Protein AF-V5YPH0-F1 (afdb_monomer)

Organism: NCBI:txid326454

Secondary structure (DSSP, 8-state):
----HHHHHHHHHHHHHHHHHHHHTT----HHHHHHHHHHHHS----HHHHHHHHHHHHHHHHHHHHHHHTSPPPPHHHHHHHHHHHHHHHHHHHHHHHHHHHHHHHHHHHHHHHHHHHHHHHHHHHHHHHHHHHHHHHHHHHHHHHHHHHHHHHHHHHHHHHHHHHHHHHHHHHHHHHHHHHHHHHHHHHHHHHHHHHHHHHHHHHHHHHHHHHHHHHHHHHHHHHHHHHHHHHHHHHHHHHHHHHHHHHHHHHHHHHHHHHHHHHHHHHHHHHHHHHHHHHHHHHHHHHHHHHHHHHHGGG--

pLDDT: mean 86.04, std 13.2, range [32.31, 98.25]

Structure (mmCIF, N/CA/C/O backbone):
data_AF-V5YPH0-F1
#
_entry.id   AF-V5YPH0-F1
#
loop_
_atom_site.group_PDB
_atom_site.id
_atom_site.type_symbol
_atom_site.label_atom_id
_atom_site.label_alt_id
_atom_site.label_comp_id
_atom_site.label_asym_id
_atom_site.label_entity_id
_atom_site.label_seq_id
_atom_site.pdbx_PDB_ins_code
_atom_site.Cartn_x
_atom_site.Cartn_y
_atom_site.Cartn_z
_atom_site.occupancy
_atom_site.B_iso_or_equiv
_atom_site.auth_seq_id
_atom_site.auth_comp_id
_atom_site.auth_asym_id
_atom_site.auth_atom_id
_atom_site.pdbx_PDB_model_num
ATOM 1 N N . MET A 1 1 ? -96.165 -52.409 92.335 1.00 32.31 1 MET A N 1
ATOM 2 C CA . MET A 1 1 ? -95.169 -51.820 91.417 1.00 32.31 1 MET A CA 1
ATOM 3 C C . MET A 1 1 ? -94.516 -50.648 92.122 1.00 32.31 1 MET A C 1
ATOM 5 O O . MET A 1 1 ? -95.108 -49.583 92.224 1.00 32.31 1 MET A O 1
ATOM 9 N N . SER A 1 2 ? -93.345 -50.910 92.698 1.00 42.16 2 SER A N 1
ATOM 10 C CA . SER A 1 2 ? -92.543 -49.955 93.456 1.00 42.16 2 SER A CA 1
ATOM 11 C C . SER A 1 2 ? -91.549 -49.281 92.520 1.00 42.16 2 SER A C 1
ATOM 13 O O . SER A 1 2 ? -90.517 -49.845 92.182 1.00 42.16 2 SER A O 1
ATOM 15 N N . ILE A 1 3 ? -91.898 -48.073 92.107 1.00 37.75 3 ILE A N 1
ATOM 16 C CA . ILE A 1 3 ? -91.016 -47.051 91.548 1.00 37.75 3 ILE A CA 1
ATOM 17 C C . ILE A 1 3 ? -91.426 -45.848 92.417 1.00 37.75 3 ILE A C 1
ATOM 19 O O . ILE A 1 3 ? -92.600 -45.505 92.456 1.00 37.75 3 ILE A O 1
ATOM 23 N N . GLU A 1 4 ? -90.638 -45.301 93.339 1.00 45.25 4 GLU A N 1
ATOM 24 C CA . GLU A 1 4 ? -89.687 -44.224 93.050 1.00 45.25 4 GLU A CA 1
ATOM 25 C C . GLU A 1 4 ? -89.033 -43.696 94.364 1.00 45.25 4 GLU A C 1
ATOM 27 O O . GLU A 1 4 ? -89.313 -42.574 94.803 1.00 45.25 4 GLU A O 1
ATOM 32 N N . PRO A 1 5 ? -88.152 -44.443 95.051 1.00 53.00 5 PRO A N 1
ATOM 33 C CA . PRO A 1 5 ? -87.209 -43.817 95.985 1.00 53.00 5 PRO A CA 1
ATOM 34 C C . PRO A 1 5 ? -86.167 -42.965 95.228 1.00 53.00 5 PRO A C 1
ATOM 36 O O . PRO A 1 5 ? -85.742 -41.923 95.728 1.00 53.00 5 PRO A O 1
ATOM 39 N N . GLU A 1 6 ? -85.840 -43.333 93.981 1.00 52.88 6 GLU A N 1
ATOM 40 C CA . GLU A 1 6 ? -84.869 -42.620 93.138 1.00 52.88 6 GLU A CA 1
ATOM 41 C C . GLU A 1 6 ? -85.373 -41.268 92.612 1.00 52.88 6 GLU A C 1
ATOM 43 O O . GLU A 1 6 ? -84.628 -40.288 92.659 1.00 52.88 6 GLU A O 1
ATOM 48 N N . LYS A 1 7 ? -86.641 -41.151 92.174 1.00 55.91 7 LYS A N 1
ATOM 49 C CA . LYS A 1 7 ? -87.159 -39.847 91.708 1.00 55.91 7 LYS A CA 1
ATOM 50 C C . LYS A 1 7 ? -87.278 -38.844 92.852 1.00 55.91 7 LYS A C 1
ATOM 52 O O . LYS A 1 7 ? -86.941 -37.682 92.659 1.00 55.91 7 LYS A O 1
ATOM 57 N N . LYS A 1 8 ? -87.629 -39.286 94.068 1.00 56.78 8 LYS A N 1
ATOM 58 C CA . LYS A 1 8 ? -87.609 -38.424 95.265 1.00 56.78 8 LYS A CA 1
ATOM 59 C C . LYS A 1 8 ? -86.197 -37.935 95.604 1.00 56.78 8 LYS A C 1
ATOM 61 O O . LYS A 1 8 ? -86.045 -36.766 95.944 1.00 56.78 8 LYS A O 1
ATOM 66 N N . GLY A 1 9 ? -85.172 -38.784 95.482 1.00 62.59 9 GLY A N 1
ATOM 67 C CA . GLY A 1 9 ? -83.769 -38.377 95.639 1.00 62.59 9 GLY A CA 1
ATOM 68 C C . GLY A 1 9 ? -83.332 -37.350 94.588 1.00 62.59 9 GLY A C 1
ATOM 69 O O . GLY A 1 9 ? -82.730 -36.333 94.930 1.00 62.59 9 GLY A O 1
ATOM 70 N N . ARG A 1 10 ? -83.730 -37.557 93.327 1.00 71.75 10 ARG A N 1
ATOM 71 C CA . ARG A 1 10 ? -83.440 -36.649 92.206 1.00 71.75 10 ARG A CA 1
ATOM 72 C C . ARG A 1 10 ? -84.129 -35.288 92.350 1.00 71.75 10 ARG A C 1
ATOM 74 O O . ARG A 1 10 ? -83.495 -34.263 92.127 1.00 71.75 10 ARG A O 1
ATOM 81 N N . THR A 1 11 ? -85.391 -35.254 92.784 1.00 71.50 11 THR A N 1
ATOM 82 C CA . THR A 1 11 ? -86.110 -33.996 93.050 1.00 71.50 11 THR A CA 1
ATOM 83 C C . THR A 1 11 ? -85.507 -33.231 94.233 1.00 71.50 11 THR A C 1
ATOM 85 O O . THR A 1 11 ? -85.435 -32.008 94.179 1.00 71.50 11 THR A O 1
ATOM 88 N N . ARG A 1 12 ? -85.026 -33.919 95.281 1.00 77.50 12 ARG A N 1
ATOM 89 C CA . ARG A 1 12 ? -84.320 -33.277 96.409 1.00 77.50 12 ARG A CA 1
ATOM 90 C C . ARG A 1 12 ? -82.991 -32.649 95.981 1.00 77.50 12 ARG A C 1
ATOM 92 O O . ARG A 1 12 ? -82.711 -31.516 96.360 1.00 77.50 12 ARG A O 1
ATOM 99 N N . ALA A 1 13 ? -82.205 -33.356 95.168 1.00 78.06 13 ALA A N 1
ATOM 100 C CA . ALA A 1 13 ? -80.948 -32.837 94.628 1.00 78.06 13 ALA A CA 1
ATOM 101 C C . ALA A 1 13 ? -81.172 -31.590 93.755 1.00 78.06 13 ALA A C 1
ATOM 103 O O . ALA A 1 13 ? -80.470 -30.598 93.915 1.00 78.06 13 ALA A O 1
ATOM 104 N N . LEU A 1 14 ? -82.210 -31.604 92.914 1.00 80.62 14 LEU A N 1
ATOM 105 C CA . LEU A 1 14 ? -82.565 -30.469 92.060 1.00 80.62 14 LEU A CA 1
ATOM 106 C C . LEU A 1 14 ? -83.019 -29.240 92.868 1.00 80.62 14 LEU A C 1
ATOM 108 O O . LEU A 1 14 ? -82.618 -28.119 92.575 1.00 80.62 14 LEU A O 1
ATOM 112 N N . VAL A 1 15 ? -83.820 -29.445 93.920 1.00 82.19 15 VAL A N 1
ATOM 113 C CA . VAL A 1 15 ? -84.220 -28.376 94.855 1.00 82.19 15 VAL A CA 1
ATOM 114 C C . VAL A 1 15 ? -82.995 -27.715 95.493 1.00 82.19 15 VAL A C 1
ATOM 116 O O . VAL A 1 15 ? -82.956 -26.490 95.601 1.00 82.19 15 VAL A O 1
ATOM 119 N N . ARG A 1 16 ? -81.985 -28.506 95.876 1.00 81.56 16 ARG A N 1
ATOM 120 C CA . ARG A 1 16 ? -80.721 -28.005 96.434 1.00 81.56 16 ARG A CA 1
ATOM 121 C C . ARG A 1 16 ? -79.906 -27.227 95.398 1.00 81.56 16 ARG A C 1
ATOM 123 O O . ARG A 1 16 ? -79.464 -26.123 95.694 1.00 81.56 16 ARG A O 1
ATOM 130 N N . GLU A 1 17 ? -79.754 -27.758 94.188 1.00 83.62 17 GLU A N 1
ATOM 131 C CA . GLU A 1 17 ? -79.011 -27.099 93.106 1.00 83.62 17 GLU A CA 1
ATOM 132 C C . GLU A 1 17 ? -79.628 -25.742 92.730 1.00 83.62 17 GLU A C 1
ATOM 134 O O . GLU A 1 17 ? -78.928 -24.739 92.587 1.00 83.62 17 GLU A O 1
ATOM 139 N N . ILE A 1 18 ? -80.958 -25.685 92.639 1.00 82.31 18 ILE A N 1
ATOM 140 C CA . ILE A 1 18 ? -81.688 -24.445 92.365 1.00 82.31 18 ILE A CA 1
ATOM 141 C C . ILE A 1 18 ? -81.549 -23.465 93.536 1.00 82.31 18 ILE A C 1
ATOM 143 O O . ILE A 1 18 ? -81.335 -22.275 93.310 1.00 82.31 18 ILE A O 1
ATOM 147 N N . ALA A 1 19 ? -81.601 -23.939 94.786 1.00 83.31 19 ALA A N 1
ATOM 148 C CA . ALA A 1 19 ? -81.361 -23.088 95.951 1.00 83.31 19 ALA A CA 1
ATOM 149 C C . ALA A 1 19 ? -79.940 -22.485 95.950 1.00 83.31 19 ALA A C 1
ATOM 151 O O . ALA A 1 19 ? -79.784 -21.292 96.214 1.00 83.31 19 ALA A O 1
ATOM 152 N N . GLU A 1 20 ? -78.916 -23.262 95.577 1.00 83.62 20 GLU A N 1
ATO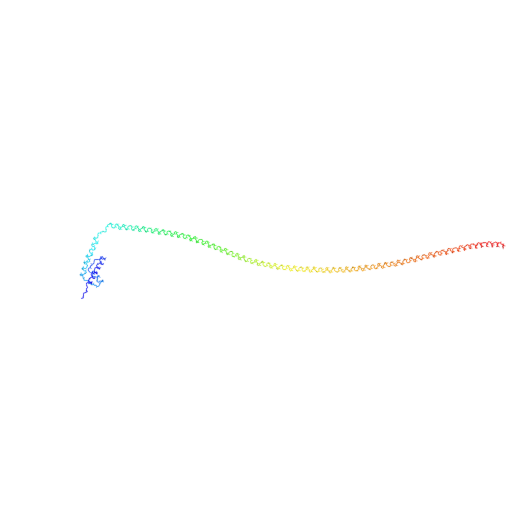M 153 C CA . GLU A 1 20 ? -77.540 -22.772 95.405 1.00 83.62 20 GLU A CA 1
ATOM 154 C C . GLU A 1 20 ? -77.421 -21.739 94.284 1.00 83.62 20 GLU A C 1
ATOM 156 O O . GLU A 1 20 ? -76.724 -20.732 94.434 1.00 83.62 20 GLU A O 1
ATOM 161 N N . ARG A 1 21 ? -78.097 -21.976 93.157 1.00 84.38 21 ARG A N 1
ATOM 162 C CA . ARG A 1 21 ? -78.085 -21.073 92.002 1.00 84.38 21 ARG A CA 1
ATOM 163 C C . ARG A 1 21 ? -78.714 -19.723 92.346 1.00 84.38 21 ARG A C 1
ATOM 165 O O . ARG A 1 21 ? -78.123 -18.688 92.043 1.00 84.38 21 ARG A O 1
ATOM 172 N N . ILE A 1 22 ? -79.857 -19.732 93.037 1.00 84.44 22 ILE A N 1
ATOM 173 C CA . ILE A 1 22 ? -80.535 -18.514 93.507 1.00 84.44 22 ILE A CA 1
ATOM 174 C C . ILE A 1 22 ? -79.640 -17.747 94.494 1.00 84.44 22 ILE A C 1
ATOM 176 O O . ILE A 1 22 ? -79.500 -16.529 94.378 1.00 84.44 22 ILE A O 1
ATOM 180 N N . LEU A 1 23 ? -78.966 -18.454 95.408 1.00 84.12 23 LEU A N 1
ATOM 181 C CA . LEU A 1 23 ? -78.073 -17.830 96.385 1.00 84.12 23 LEU A CA 1
ATOM 182 C C . LEU A 1 23 ? -76.816 -17.215 95.738 1.00 84.12 23 LEU A C 1
ATOM 184 O O . LEU A 1 23 ? -76.421 -16.112 96.112 1.00 84.12 23 LEU A O 1
ATOM 188 N N . LYS A 1 24 ? -76.206 -17.871 94.738 1.00 82.88 24 LYS A N 1
ATOM 189 C CA . LYS A 1 24 ? -75.092 -17.297 93.948 1.00 82.88 24 LYS A CA 1
ATOM 190 C C . LYS A 1 24 ? -75.512 -16.039 93.181 1.00 82.88 24 LYS A C 1
ATOM 192 O O . LYS A 1 24 ? -74.681 -15.167 92.955 1.00 82.88 24 LYS A O 1
ATOM 197 N N . GLY A 1 25 ? -76.794 -15.939 92.824 1.00 80.38 25 GLY A N 1
ATOM 198 C CA . GLY A 1 25 ? -77.410 -14.748 92.238 1.00 80.38 25 GLY A CA 1
ATOM 199 C C . GLY A 1 25 ? -77.751 -13.636 93.239 1.00 80.38 25 GLY A C 1
ATOM 200 O O . GLY A 1 25 ? -78.320 -12.626 92.835 1.00 80.38 25 GLY A O 1
ATOM 201 N N . GLY A 1 26 ? -77.436 -13.799 94.531 1.00 79.44 26 GLY A N 1
ATOM 202 C CA . GLY A 1 26 ? -77.649 -12.779 95.564 1.00 79.44 26 GLY A CA 1
ATOM 203 C C . GLY A 1 26 ? -79.088 -12.661 96.079 1.00 79.44 26 GLY A C 1
ATOM 204 O O . GLY A 1 26 ? -79.410 -11.681 96.746 1.00 79.44 26 GLY A O 1
ATOM 205 N N . GLN A 1 27 ? -79.962 -13.631 95.788 1.00 82.50 27 GLN A N 1
ATOM 206 C CA . GLN A 1 27 ? -81.355 -13.645 96.250 1.00 82.50 27 GLN A CA 1
ATOM 207 C C . GLN A 1 27 ? -81.591 -14.752 97.288 1.00 82.50 27 GLN A C 1
ATOM 209 O O . GLN A 1 27 ? -80.946 -15.798 97.256 1.00 82.50 27 GLN A O 1
ATOM 214 N N . ASN A 1 28 ? -82.540 -14.542 98.208 1.00 82.00 28 ASN A N 1
ATOM 215 C CA . ASN A 1 28 ? -82.887 -15.544 99.218 1.00 82.00 28 ASN A CA 1
ATOM 216 C C . ASN A 1 28 ? -83.819 -16.615 98.620 1.00 82.00 28 ASN A C 1
ATOM 218 O O . ASN A 1 28 ? -84.950 -16.287 98.237 1.00 82.00 28 ASN A O 1
ATOM 222 N N . PRO A 1 29 ? -83.402 -17.894 98.556 1.00 81.62 29 PRO A N 1
ATOM 223 C CA . PRO A 1 29 ? -84.249 -18.958 98.036 1.00 81.62 29 PRO A CA 1
ATOM 224 C C . PRO A 1 29 ? -85.526 -19.102 98.871 1.00 81.62 29 PRO A C 1
ATOM 226 O O . PRO A 1 29 ? -85.496 -19.483 100.039 1.00 81.62 29 PRO A O 1
ATOM 229 N N . THR A 1 30 ? -86.666 -18.789 98.251 1.00 83.25 30 THR A N 1
ATOM 230 C CA . THR A 1 30 ? -88.004 -18.928 98.842 1.00 83.25 30 THR A CA 1
ATOM 231 C C . THR A 1 30 ? -88.695 -20.159 98.258 1.00 83.25 30 THR A C 1
ATOM 233 O O . THR A 1 30 ? -88.525 -20.476 97.078 1.00 83.25 30 THR A O 1
ATOM 236 N N . GLN A 1 31 ? -89.529 -20.836 99.052 1.00 79.75 31 GLN A N 1
ATOM 237 C CA . GLN A 1 31 ? -90.248 -22.054 98.653 1.00 79.75 31 GLN A CA 1
ATOM 238 C C . GLN A 1 31 ? -91.018 -21.897 97.326 1.00 79.75 31 GLN A C 1
ATOM 240 O O . GLN A 1 31 ? -90.971 -22.786 96.479 1.00 79.75 31 GLN A O 1
ATOM 245 N N . MET A 1 32 ? -91.693 -20.761 97.106 1.00 76.62 32 MET A N 1
ATOM 246 C CA . MET A 1 32 ? -92.399 -20.479 95.846 1.00 76.62 32 MET A CA 1
ATOM 247 C C . MET A 1 32 ? -91.457 -20.390 94.639 1.00 76.62 32 MET A C 1
ATOM 249 O O . MET A 1 32 ? -91.795 -20.875 93.561 1.00 76.62 32 MET A O 1
ATOM 253 N N . MET A 1 33 ? -90.277 -19.799 94.824 1.00 76.75 33 MET A N 1
ATOM 254 C CA . MET A 1 33 ? -89.318 -19.541 93.751 1.00 76.75 33 MET A CA 1
ATOM 255 C C . MET A 1 33 ? -88.647 -20.832 93.287 1.00 76.75 33 MET A C 1
ATOM 257 O O . MET A 1 33 ? -88.579 -21.096 92.090 1.00 76.75 33 MET A O 1
ATOM 261 N N . ILE A 1 34 ? -88.276 -21.695 94.236 1.00 79.81 34 ILE A N 1
ATOM 262 C CA . ILE A 1 34 ? -87.739 -23.021 93.923 1.00 79.81 34 ILE A CA 1
ATOM 263 C C . ILE A 1 34 ? -88.802 -23.885 93.241 1.00 79.81 34 ILE A C 1
ATOM 265 O O . ILE A 1 34 ? -88.507 -24.551 92.258 1.00 79.81 34 ILE A O 1
ATOM 269 N N . ARG A 1 35 ? -90.061 -23.854 93.704 1.00 77.88 35 ARG A N 1
ATOM 270 C CA . ARG A 1 35 ? -91.147 -24.614 93.058 1.00 77.88 35 ARG A CA 1
ATOM 271 C C . ARG A 1 35 ? -91.373 -24.189 91.609 1.00 77.88 35 ARG A C 1
ATOM 273 O O . ARG A 1 35 ? -91.604 -25.057 90.775 1.00 77.88 35 ARG A O 1
ATOM 280 N N . LYS A 1 36 ? -91.297 -22.886 91.319 1.00 79.00 36 LYS A N 1
ATOM 281 C CA . LYS A 1 36 ? -91.437 -22.352 89.960 1.00 79.00 36 LYS A CA 1
ATOM 282 C C . LYS A 1 36 ? -90.286 -22.810 89.056 1.00 79.00 36 LYS A C 1
ATOM 284 O O . LYS A 1 36 ? -90.547 -23.353 87.992 1.00 79.00 36 LYS A O 1
ATOM 289 N N . MET A 1 37 ? -89.043 -22.694 89.520 1.00 74.56 37 MET A N 1
ATOM 290 C CA . MET A 1 37 ? -87.867 -23.095 88.735 1.00 74.56 37 MET A CA 1
ATOM 291 C C . MET A 1 37 ? -87.749 -24.618 88.565 1.00 74.56 37 MET A C 1
ATOM 293 O O . MET A 1 37 ? -87.385 -25.089 87.497 1.00 74.56 37 MET A O 1
ATOM 297 N N . VAL A 1 38 ? -88.130 -25.419 89.570 1.00 79.19 38 VAL A N 1
ATOM 298 C CA . VAL A 1 38 ? -88.187 -26.890 89.439 1.00 79.19 38 VAL A CA 1
ATOM 299 C C . VAL A 1 38 ? -89.245 -27.313 88.414 1.00 79.19 38 VAL A C 1
ATOM 301 O O . VAL A 1 38 ? -89.027 -28.267 87.666 1.00 79.19 38 VAL A O 1
ATOM 304 N N . LEU A 1 39 ? -90.386 -26.615 88.377 1.00 76.56 39 LEU A N 1
ATOM 305 C CA . LEU A 1 39 ? -91.434 -26.864 87.390 1.00 76.56 39 LEU A CA 1
ATOM 306 C C . LEU A 1 39 ? -90.950 -26.528 85.973 1.00 76.56 39 LEU A C 1
ATOM 308 O O . LEU A 1 39 ? -91.190 -27.309 85.058 1.00 76.56 39 LEU A O 1
ATOM 312 N N . GLU A 1 40 ? -90.252 -25.403 85.814 1.00 75.25 40 GLU A N 1
ATOM 313 C CA . GLU A 1 40 ? -89.678 -24.960 84.538 1.00 75.25 40 GLU A CA 1
ATOM 314 C C . GLU A 1 40 ? -88.556 -25.893 84.041 1.00 75.25 40 GLU A C 1
ATOM 316 O O . GLU A 1 40 ? -88.514 -26.205 82.854 1.00 75.25 40 GLU A O 1
ATOM 321 N N . GLU A 1 41 ? -87.683 -26.395 84.923 1.00 72.88 41 GLU A N 1
ATOM 322 C CA . GLU A 1 41 ? -86.505 -27.188 84.525 1.00 72.88 41 GLU A CA 1
ATOM 323 C C . GLU A 1 41 ? -86.754 -28.700 84.422 1.00 72.88 41 GLU A C 1
ATOM 325 O O . GLU A 1 41 ? -86.139 -29.369 83.593 1.00 72.88 41 GLU A O 1
ATOM 330 N N . ALA A 1 42 ? -87.637 -29.267 85.248 1.00 63.06 42 ALA A N 1
ATOM 331 C CA . ALA A 1 42 ? -87.858 -30.716 85.299 1.00 63.06 42 ALA A CA 1
ATOM 332 C C . ALA A 1 42 ? -89.296 -31.148 84.982 1.00 63.06 42 ALA A C 1
ATOM 334 O O . ALA A 1 42 ? -89.564 -32.349 84.951 1.00 63.06 42 ALA A O 1
ATOM 335 N N . GLY A 1 43 ? -90.230 -30.210 84.774 1.00 64.38 43 GLY A N 1
ATOM 336 C CA . GLY A 1 43 ? -91.635 -30.510 84.464 1.00 64.38 43 GLY A CA 1
ATOM 337 C C . GLY A 1 43 ? -92.398 -31.225 85.590 1.00 64.38 43 GLY A C 1
ATOM 338 O O . GLY A 1 43 ? -93.483 -31.757 85.366 1.00 64.38 43 GLY A O 1
ATOM 339 N N . ILE A 1 44 ? -91.839 -31.269 86.804 1.00 71.44 44 ILE A N 1
ATOM 340 C CA . ILE A 1 44 ? -92.402 -31.955 87.974 1.00 71.44 44 ILE A CA 1
ATOM 341 C C . ILE A 1 44 ? -92.913 -30.897 88.954 1.00 71.44 44 ILE A C 1
ATOM 343 O O . ILE A 1 44 ? -92.225 -29.917 89.217 1.00 71.44 44 ILE A O 1
ATOM 347 N N . THR A 1 45 ? -94.094 -31.107 89.546 1.00 68.56 45 THR A N 1
ATOM 348 C CA . THR A 1 45 ? -94.588 -30.267 90.653 1.00 68.56 45 THR A CA 1
ATOM 349 C C . THR A 1 45 ? -94.163 -30.880 91.993 1.00 68.56 45 THR A C 1
ATOM 351 O O . THR A 1 45 ? -94.825 -31.802 92.474 1.00 68.56 45 THR A O 1
ATOM 354 N N . PRO A 1 46 ? -93.070 -30.419 92.630 1.00 65.12 46 PRO A N 1
ATOM 355 C CA . PRO A 1 46 ? -92.645 -30.960 93.914 1.00 65.12 46 PRO A CA 1
ATOM 356 C C . PRO A 1 46 ? -93.644 -30.602 95.025 1.00 65.12 46 PRO A C 1
ATOM 358 O O . 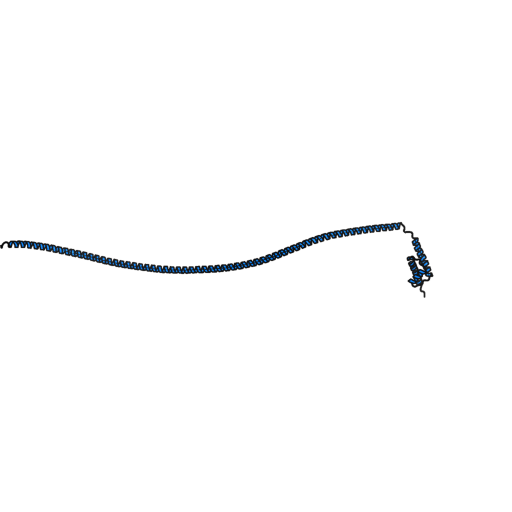PRO A 1 46 ? -94.220 -29.505 95.053 1.00 65.12 46 PRO A O 1
ATOM 361 N N . SER A 1 47 ? -93.821 -31.538 95.964 1.00 71.88 47 SER A N 1
ATOM 362 C CA . SER A 1 47 ? -94.653 -31.340 97.155 1.00 71.88 47 SER A CA 1
ATOM 363 C C . SER A 1 47 ? -94.115 -30.170 97.996 1.00 71.88 47 SER A C 1
ATOM 365 O O . SER A 1 47 ? -92.908 -30.130 98.254 1.00 71.88 47 SER A O 1
ATOM 367 N N . PRO A 1 48 ? -94.970 -29.234 98.455 1.00 72.81 48 PRO A N 1
ATOM 368 C CA . PRO A 1 48 ? -94.549 -28.092 99.267 1.00 72.81 48 PRO A CA 1
ATOM 369 C C . PRO A 1 48 ? -93.717 -28.493 100.493 1.00 72.81 48 PRO A C 1
ATOM 371 O O . PRO A 1 48 ? -92.685 -27.873 100.753 1.00 72.81 48 PRO A O 1
ATOM 374 N N . ASN A 1 49 ? -94.099 -29.570 101.183 1.00 76.00 49 ASN A N 1
ATOM 375 C CA . ASN A 1 49 ? -93.398 -30.040 102.382 1.00 76.00 49 ASN A CA 1
ATOM 376 C C . ASN A 1 49 ? -91.974 -30.518 102.059 1.00 76.00 49 ASN A C 1
ATOM 378 O O . ASN A 1 49 ? -91.039 -30.189 102.777 1.00 76.00 49 ASN A O 1
ATOM 382 N N . LEU A 1 50 ? -91.782 -31.192 100.916 1.00 78.12 50 LEU A N 1
ATOM 383 C CA . LEU A 1 50 ? -90.463 -31.650 100.465 1.00 78.12 50 LEU A CA 1
ATOM 384 C C . LEU A 1 50 ? -89.510 -30.474 100.200 1.00 78.12 50 LEU A C 1
ATOM 386 O O . LEU A 1 50 ? -88.338 -30.539 100.557 1.00 78.12 50 LEU A O 1
ATOM 390 N N . VAL A 1 51 ? -90.016 -29.404 99.576 1.00 77.38 51 VAL A N 1
ATOM 391 C CA . VAL A 1 51 ? -89.221 -28.198 99.297 1.00 77.38 51 VAL A CA 1
ATOM 392 C C . VAL A 1 51 ? -88.881 -27.458 100.589 1.00 77.38 51 VAL A C 1
ATOM 394 O O . VAL A 1 51 ? -87.757 -26.999 100.731 1.00 77.38 51 VAL A O 1
ATOM 397 N N . SER A 1 52 ? -89.813 -27.375 101.542 1.00 78.38 52 SER A N 1
ATOM 398 C CA . SER A 1 52 ? -89.573 -26.747 102.848 1.00 78.38 52 SER A CA 1
ATOM 399 C C . SER A 1 52 ? -88.527 -27.504 103.675 1.00 78.38 52 SER A C 1
ATOM 401 O O . SER A 1 52 ? -87.629 -26.885 104.242 1.00 78.38 52 SER A O 1
ATOM 403 N N . ASP A 1 53 ? -88.607 -28.836 103.717 1.00 81.38 53 ASP A N 1
ATOM 404 C CA . ASP A 1 53 ? -87.678 -29.678 104.479 1.00 81.38 53 ASP A CA 1
ATOM 405 C C . ASP A 1 53 ? -86.248 -29.611 103.921 1.00 81.38 53 ASP A C 1
ATOM 407 O O . ASP A 1 53 ? -85.287 -29.488 104.683 1.00 81.38 53 ASP A O 1
ATOM 411 N N . GLU A 1 54 ? -86.088 -29.644 102.594 1.00 81.88 54 GLU A N 1
ATOM 412 C CA . GLU A 1 54 ? -84.773 -29.503 101.955 1.00 81.88 54 GLU A CA 1
ATOM 413 C C . GLU A 1 54 ? -84.245 -28.066 101.994 1.00 81.88 54 GLU A C 1
ATOM 415 O O . GLU A 1 54 ? -83.044 -27.873 102.160 1.00 81.88 54 GLU A O 1
ATOM 420 N N . LEU A 1 55 ? -85.115 -27.053 101.924 1.00 81.75 55 LEU A N 1
ATOM 421 C CA . LEU A 1 55 ? -84.711 -25.655 102.083 1.00 81.75 55 LEU A CA 1
ATOM 422 C C . LEU A 1 55 ? -84.199 -25.380 103.504 1.00 81.75 55 LEU A C 1
ATOM 424 O O . LEU A 1 55 ? -83.173 -24.726 103.670 1.00 81.75 55 LEU A O 1
ATOM 428 N N . ASN A 1 56 ? -84.850 -25.932 104.531 1.00 83.50 56 ASN A N 1
ATOM 429 C CA . ASN A 1 56 ? -84.365 -25.843 105.910 1.00 83.50 56 ASN A CA 1
ATOM 430 C C . ASN A 1 56 ? -83.019 -26.562 106.087 1.00 83.50 56 ASN A C 1
ATOM 432 O O . ASN A 1 56 ? -82.110 -26.018 106.714 1.00 83.50 56 ASN A O 1
ATOM 436 N N . ARG A 1 57 ? -82.844 -27.753 105.496 1.00 84.00 57 ARG A N 1
ATOM 437 C CA . ARG A 1 57 ? -81.547 -28.458 105.495 1.00 84.00 57 ARG A CA 1
ATOM 438 C C . ARG A 1 57 ? -80.456 -27.658 104.786 1.00 84.00 57 ARG A C 1
ATOM 440 O O . ARG A 1 57 ? -79.349 -27.552 105.308 1.00 84.00 57 ARG A O 1
ATOM 447 N N . PHE A 1 58 ? -80.782 -27.065 103.640 1.00 85.12 58 PHE A N 1
ATOM 448 C CA . PHE A 1 58 ? -79.896 -26.194 102.875 1.00 85.12 58 PHE A CA 1
ATOM 449 C C . PHE A 1 58 ? -79.446 -24.982 103.699 1.00 85.12 58 PHE A C 1
ATOM 451 O O . PHE A 1 58 ? -78.249 -24.712 103.778 1.00 85.12 58 PHE A O 1
ATOM 458 N N . TRP A 1 59 ? -80.366 -24.300 104.388 1.00 84.56 59 TRP A N 1
ATOM 459 C CA . TRP A 1 59 ? -80.024 -23.162 105.244 1.00 84.56 59 TRP A CA 1
ATOM 460 C C . TRP A 1 59 ? -79.149 -23.542 106.442 1.00 84.56 59 TRP A C 1
ATOM 462 O O . TRP A 1 59 ? -78.273 -22.766 106.814 1.00 84.56 59 TRP A O 1
ATOM 472 N N . VAL A 1 60 ? -79.310 -24.737 107.017 1.00 85.69 60 VAL A N 1
ATOM 473 C CA . VAL A 1 60 ? -78.418 -25.230 108.084 1.00 85.69 60 VAL A CA 1
ATOM 474 C C . VAL A 1 60 ? -77.003 -25.508 107.554 1.00 85.69 60 VAL A C 1
ATOM 476 O O . VAL A 1 60 ? -76.019 -25.202 108.227 1.00 85.69 60 VAL A O 1
ATOM 479 N N . GLU A 1 61 ? -76.875 -26.075 106.352 1.00 84.94 61 GLU A N 1
ATOM 480 C CA . GLU A 1 61 ? -75.587 -26.411 105.727 1.00 84.94 61 GLU A CA 1
ATOM 481 C C . GLU A 1 61 ? -74.838 -25.155 105.241 1.00 84.94 61 GLU A C 1
ATOM 483 O O . GLU A 1 61 ? -73.671 -24.933 105.581 1.00 84.94 61 GLU A O 1
ATOM 488 N N . ILE A 1 62 ? -75.533 -24.268 104.530 1.00 82.56 62 ILE A N 1
ATOM 489 C CA . ILE A 1 62 ? -74.996 -22.980 104.088 1.00 82.56 62 ILE A CA 1
ATOM 490 C C . ILE A 1 62 ? -74.751 -22.045 105.272 1.00 82.56 62 ILE A C 1
ATOM 492 O O . ILE A 1 62 ? -73.727 -21.372 105.302 1.00 82.56 62 ILE A O 1
ATOM 496 N N . GLY A 1 63 ? -75.614 -22.053 106.288 1.00 81.06 63 GLY A N 1
ATOM 497 C CA . GLY A 1 63 ? -75.411 -21.293 107.520 1.00 81.06 63 GLY A CA 1
ATOM 498 C C . GLY A 1 63 ? -74.081 -21.633 108.195 1.00 81.06 63 GLY A C 1
ATOM 499 O O . GLY A 1 63 ? -73.356 -20.728 108.598 1.00 81.06 63 GLY A O 1
ATOM 500 N N . LYS A 1 64 ? -73.689 -22.917 108.222 1.00 81.25 64 LYS A N 1
ATOM 501 C CA . LYS A 1 64 ? -72.362 -23.340 108.706 1.00 81.25 64 LYS A CA 1
ATOM 502 C C . LYS A 1 64 ? -71.224 -22.825 107.823 1.00 81.25 64 LYS A C 1
ATOM 504 O O . LYS A 1 64 ? -70.228 -22.342 108.346 1.00 81.25 64 LYS A O 1
ATOM 509 N N . THR A 1 65 ? -71.345 -22.894 106.496 1.00 79.00 65 THR A N 1
ATOM 510 C CA . THR A 1 65 ? -70.273 -22.431 105.589 1.00 79.00 65 THR A CA 1
ATOM 511 C C . THR A 1 65 ? -70.121 -20.910 105.571 1.00 79.00 65 THR A C 1
ATOM 513 O O . THR A 1 65 ? -68.995 -20.415 105.573 1.00 79.00 65 THR A O 1
ATOM 516 N N . LEU A 1 66 ? -71.225 -20.162 105.609 1.00 76.50 66 LEU A N 1
ATOM 517 C CA . LEU A 1 66 ? -71.229 -18.705 105.728 1.00 76.50 66 LEU A CA 1
ATOM 518 C C . LEU A 1 66 ? -70.725 -18.266 107.101 1.00 76.50 66 LEU A C 1
ATOM 520 O O . LEU A 1 66 ? -69.871 -17.388 107.160 1.00 76.50 66 LEU A O 1
ATOM 524 N N . SER A 1 67 ? -71.152 -18.927 108.183 1.00 76.12 67 SER A N 1
ATOM 525 C CA . SER A 1 67 ? -70.615 -18.681 109.525 1.00 76.12 67 SER A CA 1
ATOM 526 C C . SER A 1 67 ? -69.114 -18.971 109.587 1.00 76.12 67 SER A C 1
ATOM 528 O O . SER A 1 67 ? -68.374 -18.158 110.122 1.00 76.12 67 SER A O 1
ATOM 530 N N . ASN A 1 68 ? -68.628 -20.045 108.957 1.00 75.00 68 ASN A N 1
ATOM 531 C CA . ASN A 1 68 ? -67.193 -20.338 108.872 1.00 75.00 68 ASN A CA 1
ATOM 532 C C . ASN A 1 68 ? -66.417 -19.316 108.028 1.00 75.00 68 ASN A C 1
ATOM 534 O O . ASN A 1 68 ? -65.247 -19.072 108.302 1.00 75.00 68 ASN A O 1
ATOM 538 N N . ARG A 1 69 ? -67.035 -18.718 107.001 1.00 72.12 69 ARG A N 1
ATOM 539 C CA . ARG A 1 69 ? -66.427 -17.629 106.215 1.00 72.12 69 ARG A CA 1
ATOM 540 C C . ARG A 1 69 ? -66.398 -16.317 106.993 1.00 72.12 69 ARG A C 1
ATOM 542 O O . ARG A 1 69 ? -65.400 -15.613 106.925 1.00 72.12 69 ARG A O 1
ATOM 549 N N . GLN A 1 70 ? -67.465 -16.015 107.727 1.00 72.31 70 GLN A N 1
ATOM 550 C CA . GLN A 1 70 ? -67.594 -14.808 108.542 1.00 72.31 70 GLN A CA 1
ATOM 551 C C . GLN A 1 70 ? -66.722 -14.872 109.804 1.00 72.31 70 GLN A C 1
ATOM 553 O O . GLN A 1 70 ? -66.152 -13.864 110.202 1.00 72.31 70 GLN A O 1
ATOM 558 N N . ASN A 1 71 ? -66.558 -16.066 110.379 1.00 71.06 71 ASN A N 1
ATOM 559 C CA . ASN A 1 71 ? -65.690 -16.344 111.525 1.00 71.06 71 ASN A CA 1
ATOM 560 C C . ASN A 1 71 ? -64.279 -16.788 111.110 1.00 71.06 71 ASN A C 1
ATOM 562 O O . ASN A 1 71 ? -63.508 -17.245 111.956 1.00 71.06 71 ASN A O 1
ATOM 566 N N . ARG A 1 72 ? -63.921 -16.695 109.820 1.00 69.31 72 ARG A N 1
ATOM 567 C CA . ARG A 1 72 ? -62.551 -16.968 109.389 1.00 69.31 72 ARG A CA 1
ATOM 568 C C . ARG A 1 72 ? -61.663 -15.858 109.963 1.00 69.31 72 ARG A C 1
ATOM 570 O O . ARG A 1 72 ? -61.928 -14.693 109.668 1.00 69.31 72 ARG A O 1
ATOM 577 N N . PRO A 1 73 ? -60.621 -16.176 110.752 1.00 68.69 73 PRO A N 1
ATOM 578 C CA . PRO A 1 73 ? -59.664 -15.160 111.163 1.00 68.69 73 PRO A CA 1
ATOM 579 C C . PRO A 1 73 ? -59.056 -14.521 109.910 1.00 68.69 73 PRO A C 1
ATOM 581 O O . PRO A 1 73 ? -58.819 -15.213 108.912 1.00 68.69 73 PRO A O 1
ATOM 584 N N . ALA A 1 74 ? -58.853 -13.202 109.951 1.00 67.56 74 ALA A N 1
ATOM 585 C CA . ALA A 1 74 ? -58.192 -12.470 108.878 1.00 67.56 74 ALA A CA 1
ATOM 586 C C . ALA A 1 74 ? -56.867 -13.159 108.517 1.00 67.56 74 ALA A C 1
ATOM 588 O O . ALA A 1 74 ? -56.233 -13.790 109.369 1.00 67.56 74 ALA A O 1
ATOM 589 N N . VAL A 1 75 ? -56.464 -13.075 107.244 1.00 70.00 75 VAL A N 1
ATOM 590 C CA . VAL A 1 75 ? -55.135 -13.548 106.842 1.00 70.00 75 VAL A CA 1
ATOM 591 C C . VAL A 1 75 ? -54.124 -12.838 107.744 1.00 70.00 75 VAL A C 1
ATOM 593 O O . VAL A 1 75 ? -54.173 -11.612 107.804 1.00 70.00 75 VAL A O 1
ATOM 596 N N . PRO A 1 76 ? -53.260 -13.567 108.471 1.00 80.19 76 PRO A N 1
ATOM 597 C CA . PRO A 1 76 ? -52.284 -12.939 109.347 1.00 80.19 76 PRO A CA 1
ATOM 598 C C . PRO A 1 76 ? -51.468 -11.906 108.574 1.00 80.19 76 PRO A C 1
ATOM 600 O O . PRO A 1 76 ? -50.960 -12.223 107.497 1.00 80.19 76 PRO A O 1
ATOM 603 N N . ASP A 1 77 ? -51.311 -10.705 109.131 1.00 74.50 77 ASP A N 1
ATOM 604 C CA . ASP A 1 77 ? -50.639 -9.576 108.468 1.00 74.50 77 ASP A CA 1
ATOM 605 C C . ASP A 1 77 ? -49.241 -9.949 107.943 1.00 74.50 77 ASP A C 1
ATOM 607 O O . ASP A 1 77 ? -48.806 -9.486 106.893 1.00 74.50 77 ASP A O 1
ATOM 611 N N . GLN A 1 78 ? -48.562 -10.880 108.619 1.00 81.06 78 GLN A N 1
ATOM 612 C CA . GLN A 1 78 ? -47.273 -11.437 108.199 1.00 81.06 78 GLN A CA 1
ATOM 613 C C . GLN A 1 78 ? -47.324 -12.087 106.806 1.00 81.06 78 GLN A C 1
ATOM 615 O O . GLN A 1 78 ? -46.382 -11.947 106.030 1.00 81.06 78 GLN A O 1
ATOM 620 N N . ILE A 1 79 ? -48.413 -12.784 106.467 1.00 84.06 79 ILE A N 1
ATOM 621 C CA . ILE A 1 79 ? -48.598 -13.421 105.157 1.00 84.06 79 ILE A CA 1
ATOM 622 C C . ILE A 1 79 ? -48.924 -12.372 104.091 1.00 84.06 79 ILE A C 1
ATOM 624 O O . ILE A 1 79 ? -48.392 -12.462 102.987 1.00 84.06 79 ILE A O 1
ATOM 628 N N . ALA A 1 80 ? -49.735 -11.361 104.417 1.00 81.88 80 ALA A N 1
ATOM 629 C CA . ALA A 1 80 ? -50.033 -10.262 103.497 1.00 81.88 80 ALA A CA 1
ATOM 630 C C . ALA A 1 80 ? -48.755 -9.495 103.107 1.00 81.88 80 ALA A C 1
ATOM 632 O O . ALA A 1 80 ? -48.470 -9.349 101.922 1.00 81.88 80 ALA A O 1
ATOM 633 N N . VAL A 1 81 ? -47.916 -9.147 104.090 1.00 84.25 81 VAL A N 1
ATOM 634 C CA . VAL A 1 81 ? -46.618 -8.487 103.862 1.00 84.25 81 VAL A CA 1
ATOM 635 C C . VAL A 1 81 ? -45.659 -9.366 103.050 1.00 84.25 81 VAL A C 1
ATOM 637 O O . VAL A 1 81 ? -44.896 -8.858 102.233 1.00 84.25 81 VAL A O 1
ATOM 640 N N . MET A 1 82 ? -45.662 -10.691 103.248 1.00 86.94 82 MET A N 1
ATOM 641 C CA . MET A 1 82 ? -44.849 -11.596 102.421 1.00 86.94 82 MET A CA 1
ATOM 642 C C . MET A 1 82 ? -45.328 -11.637 100.968 1.00 86.94 82 MET A C 1
ATOM 644 O O . MET A 1 82 ? -44.497 -11.638 100.065 1.00 86.94 82 MET A O 1
ATOM 648 N N . ILE A 1 83 ? -46.642 -11.656 100.735 1.00 90.50 83 ILE A N 1
ATOM 649 C CA . ILE A 1 83 ? -47.215 -11.636 99.384 1.00 90.50 83 ILE A CA 1
ATOM 650 C C . ILE A 1 83 ? -46.891 -10.315 98.681 1.00 90.50 83 ILE A C 1
ATOM 652 O O . ILE A 1 83 ? -46.479 -10.344 97.526 1.00 90.50 83 ILE A O 1
ATOM 656 N N . GLU A 1 84 ? -47.013 -9.179 99.370 1.00 89.19 84 GLU A N 1
ATOM 657 C CA . GLU A 1 84 ? -46.615 -7.867 98.841 1.00 89.19 84 GLU A CA 1
ATOM 658 C C . GLU A 1 84 ? -45.127 -7.835 98.484 1.00 89.19 84 GLU A C 1
ATOM 660 O O . GLU A 1 84 ? -44.781 -7.478 97.364 1.00 89.19 84 GLU A O 1
ATOM 665 N N . LYS A 1 85 ? -44.246 -8.330 99.364 1.00 92.12 85 LYS A N 1
ATOM 666 C CA . LYS A 1 85 ? -42.806 -8.430 99.067 1.00 92.12 85 LYS A CA 1
ATOM 667 C C . LYS A 1 85 ? -42.510 -9.305 97.853 1.00 92.12 85 LYS A C 1
ATOM 669 O O . LYS A 1 85 ? -41.668 -8.938 97.041 1.00 92.12 85 LYS A O 1
ATOM 674 N N . ILE A 1 86 ? -43.173 -10.457 97.727 1.00 93.38 86 ILE A N 1
ATOM 675 C CA . ILE A 1 86 ? -43.011 -11.335 96.560 1.00 93.38 86 ILE A CA 1
ATOM 676 C C . ILE A 1 86 ? -43.463 -10.601 95.294 1.00 93.38 86 ILE A C 1
ATOM 678 O O . ILE A 1 86 ? -42.754 -10.634 94.288 1.00 93.38 86 ILE A O 1
ATOM 682 N N . TRP A 1 87 ? -44.590 -9.890 95.349 1.00 93.94 87 TRP A N 1
ATOM 683 C CA . TRP A 1 87 ? -45.063 -9.076 94.232 1.00 93.94 87 TRP A CA 1
ATOM 684 C C . TRP A 1 87 ? -44.098 -7.955 93.864 1.00 93.94 87 TRP A C 1
ATOM 686 O O . TRP A 1 87 ? -43.800 -7.804 92.682 1.00 93.94 87 TRP A O 1
ATOM 696 N N . ASP A 1 88 ? -43.556 -7.233 94.840 1.00 94.62 88 ASP A N 1
ATOM 697 C CA . ASP A 1 88 ? -42.572 -6.175 94.607 1.00 94.62 88 ASP A CA 1
ATOM 698 C C . ASP A 1 88 ? -41.292 -6.735 93.977 1.00 94.62 88 ASP A C 1
ATOM 700 O O . ASP A 1 88 ? -40.766 -6.157 93.026 1.00 94.62 88 ASP A O 1
ATOM 704 N N . THR A 1 89 ? -40.811 -7.895 94.445 1.00 93.88 89 THR A N 1
ATOM 705 C CA . THR A 1 89 ? -39.643 -8.559 93.843 1.00 93.88 89 THR A CA 1
ATOM 706 C C . THR A 1 89 ? -39.917 -9.023 92.417 1.00 93.88 89 THR A C 1
ATOM 708 O O . THR A 1 89 ? -39.095 -8.779 91.537 1.00 93.88 89 THR A O 1
ATOM 711 N N . ALA A 1 90 ? -41.088 -9.612 92.157 1.00 94.56 90 ALA A N 1
ATOM 712 C CA . ALA A 1 90 ? -41.479 -10.043 90.820 1.00 94.56 90 ALA A CA 1
ATOM 713 C C . ALA A 1 90 ? -41.649 -8.849 89.869 1.00 94.56 90 ALA A C 1
ATOM 715 O O . ALA A 1 90 ? -41.250 -8.920 88.708 1.00 94.56 90 ALA A O 1
ATOM 716 N N . LEU A 1 91 ? -42.198 -7.733 90.359 1.00 94.56 91 LEU A N 1
ATOM 717 C CA . LEU A 1 91 ? -42.361 -6.506 89.585 1.00 94.56 91 LEU A CA 1
ATOM 718 C C . LEU A 1 91 ? -41.006 -5.859 89.270 1.00 94.56 91 LEU A C 1
ATOM 720 O O . LEU A 1 91 ? -40.784 -5.425 88.139 1.00 94.56 91 LEU A O 1
ATOM 724 N N . ALA A 1 92 ? -40.087 -5.830 90.239 1.00 94.31 92 ALA A N 1
ATOM 725 C CA . ALA A 1 92 ? -38.730 -5.333 90.040 1.00 94.31 92 ALA A CA 1
ATOM 726 C C . ALA A 1 92 ? -37.945 -6.201 89.045 1.00 94.31 92 ALA A C 1
ATOM 728 O O . ALA A 1 92 ? -37.287 -5.669 88.152 1.00 94.31 92 ALA A O 1
ATOM 729 N N . GLU A 1 93 ? -38.043 -7.528 89.149 1.00 94.38 93 GLU A N 1
ATOM 730 C CA . GLU A 1 93 ? -37.372 -8.455 88.236 1.00 94.38 93 GLU A CA 1
ATOM 731 C C . GLU A 1 93 ? -37.947 -8.378 86.816 1.00 94.38 93 GLU A C 1
ATOM 733 O O . GLU A 1 93 ? -37.183 -8.286 85.857 1.00 94.38 93 GLU A O 1
ATOM 738 N N . ALA A 1 94 ? -39.273 -8.281 86.667 1.00 94.31 94 ALA A N 1
ATOM 739 C CA . ALA A 1 94 ? -39.914 -8.036 85.375 1.00 94.31 94 ALA A CA 1
ATOM 740 C C . ALA A 1 94 ? -39.514 -6.675 84.773 1.00 94.31 94 ALA A C 1
ATOM 742 O O . ALA A 1 94 ? -39.270 -6.576 83.570 1.00 94.31 94 ALA A O 1
ATOM 743 N N . GLY A 1 95 ? -39.400 -5.630 85.602 1.00 94.94 95 GLY A N 1
ATOM 744 C CA . GLY A 1 95 ? -38.914 -4.316 85.182 1.00 94.94 95 GLY A CA 1
ATOM 745 C C . GLY A 1 95 ? -37.465 -4.355 84.689 1.00 94.94 95 GLY A C 1
ATOM 746 O O . GLY A 1 95 ? -37.158 -3.795 83.635 1.00 94.94 95 GLY A O 1
ATOM 747 N N . ASN A 1 96 ? -36.593 -5.069 85.404 1.00 94.88 96 ASN A N 1
ATOM 748 C CA . ASN A 1 96 ? -35.192 -5.259 85.027 1.00 94.88 96 ASN A CA 1
ATOM 749 C C . ASN A 1 96 ? -35.049 -6.096 83.747 1.00 94.88 96 ASN A C 1
ATOM 751 O O . ASN A 1 96 ? -34.265 -5.732 82.870 1.00 94.88 96 ASN A O 1
ATOM 755 N N . ALA A 1 97 ? -35.829 -7.171 83.606 1.00 95.12 97 ALA A N 1
ATOM 756 C CA . ALA A 1 97 ? -35.857 -7.995 82.400 1.00 95.12 97 ALA A CA 1
ATOM 757 C C . ALA A 1 97 ? -36.306 -7.176 81.180 1.00 95.12 97 ALA A C 1
ATOM 759 O O . ALA A 1 97 ? -35.607 -7.144 80.170 1.00 95.12 97 ALA A O 1
ATOM 760 N N . LEU A 1 98 ? -37.397 -6.411 81.303 1.00 95.31 98 LEU A N 1
ATOM 761 C CA . LEU A 1 98 ? -37.883 -5.544 80.228 1.00 95.31 98 LEU A CA 1
ATOM 762 C C . LEU A 1 98 ? -36.877 -4.440 79.868 1.00 95.31 98 LEU A C 1
ATOM 764 O O . LEU A 1 98 ? -36.713 -4.105 78.694 1.00 95.31 98 LEU A O 1
ATOM 768 N N . ALA A 1 99 ? -36.203 -3.850 80.858 1.00 95.31 99 ALA A N 1
ATOM 769 C CA . ALA A 1 99 ? -35.153 -2.864 80.614 1.00 95.31 99 ALA A CA 1
ATOM 770 C C . ALA A 1 99 ? -33.962 -3.483 79.863 1.00 95.31 99 ALA A C 1
ATOM 772 O O . ALA A 1 99 ? -33.439 -2.863 78.936 1.00 95.31 99 ALA A O 1
ATOM 773 N N . SER A 1 100 ? -33.576 -4.713 80.217 1.00 95.25 100 SER A N 1
ATOM 774 C CA . SER A 1 100 ? -32.523 -5.464 79.529 1.00 95.25 100 SER A CA 1
ATOM 775 C C . SER A 1 100 ? -32.906 -5.799 78.085 1.00 95.25 100 SER A C 1
ATOM 777 O O . SER A 1 100 ? -32.112 -5.544 77.181 1.00 95.25 100 SER A O 1
ATOM 779 N N . GLU A 1 101 ? -34.131 -6.271 77.842 1.00 95.19 101 GLU A N 1
ATOM 780 C CA . GLU A 1 101 ? -34.637 -6.549 76.491 1.00 95.19 101 GLU A CA 1
ATOM 781 C C . GLU A 1 101 ? -34.693 -5.285 75.629 1.00 95.19 101 GLU A C 1
ATOM 783 O O . GLU A 1 101 ? -34.266 -5.299 74.477 1.00 95.19 101 GLU A O 1
ATOM 788 N N . ARG A 1 102 ? -35.156 -4.159 76.188 1.00 95.69 102 ARG A N 1
ATOM 789 C CA . ARG A 1 102 ? -35.164 -2.870 75.479 1.00 95.69 102 ARG A CA 1
ATOM 790 C C . ARG A 1 102 ? -33.758 -2.395 75.134 1.00 95.69 102 ARG A C 1
ATOM 792 O O . ARG A 1 102 ? -33.551 -1.892 74.033 1.00 95.69 102 ARG A O 1
ATOM 799 N N . ALA A 1 103 ? -32.801 -2.554 76.047 1.00 95.88 103 ALA A N 1
ATOM 800 C CA . ALA A 1 103 ? -31.409 -2.207 75.787 1.00 95.88 103 ALA A CA 1
ATOM 801 C C . ALA A 1 103 ? -30.802 -3.098 74.691 1.00 95.88 103 ALA A C 1
ATOM 803 O O . ALA A 1 103 ? -30.146 -2.582 73.788 1.00 95.88 103 ALA A O 1
ATOM 804 N N . ALA A 1 104 ? -31.070 -4.408 74.722 1.00 95.38 104 ALA A N 1
ATOM 805 C CA . ALA A 1 104 ? -30.618 -5.345 73.695 1.00 95.38 104 ALA A CA 1
ATOM 806 C C . ALA A 1 104 ? -31.228 -5.025 72.320 1.00 95.38 104 ALA A C 1
ATOM 808 O O . ALA A 1 104 ? -30.498 -4.930 71.337 1.00 95.38 104 ALA A O 1
ATOM 809 N N . ALA A 1 105 ? -32.538 -4.769 72.260 1.00 94.56 105 ALA A N 1
ATOM 810 C CA . ALA A 1 105 ? -33.228 -4.400 71.026 1.00 94.56 105 ALA A CA 1
ATOM 811 C C . ALA A 1 105 ? -32.756 -3.045 70.470 1.00 94.56 105 ALA A C 1
ATOM 813 O O . ALA A 1 105 ? -32.616 -2.896 69.259 1.00 94.56 105 ALA A O 1
ATOM 814 N N . SER A 1 106 ? -32.476 -2.063 71.337 1.00 96.19 106 SER A N 1
ATOM 815 C CA . SER A 1 106 ? -31.895 -0.780 70.917 1.00 96.19 106 SER A CA 1
ATOM 816 C C . SER A 1 106 ? -30.505 -0.976 70.319 1.00 96.19 106 SER A C 1
ATOM 818 O O . SER A 1 106 ? -30.226 -0.446 69.249 1.00 96.19 106 SER A O 1
ATOM 820 N N . LEU A 1 107 ? -29.654 -1.774 70.970 1.00 96.31 107 LEU A N 1
ATOM 821 C CA . LEU A 1 107 ? -28.313 -2.070 70.474 1.00 96.31 107 LEU A CA 1
ATOM 822 C C . LEU A 1 107 ? -28.359 -2.809 69.128 1.00 96.31 107 LEU A C 1
ATOM 824 O O . LEU A 1 107 ? -27.591 -2.495 68.223 1.00 96.31 107 LEU A O 1
ATOM 828 N N . GLU A 1 108 ? -29.269 -3.772 68.973 1.00 96.00 108 GLU A N 1
ATOM 829 C CA . GLU A 1 108 ? -29.465 -4.482 67.708 1.00 96.00 108 GLU A CA 1
ATOM 830 C C . GLU A 1 108 ? -29.962 -3.544 66.598 1.00 96.00 108 GLU A C 1
ATOM 832 O O . GLU A 1 108 ? -29.449 -3.598 65.480 1.00 96.00 108 GLU A O 1
ATOM 837 N N . ALA A 1 109 ? -30.888 -2.632 66.908 1.00 95.75 109 ALA A N 1
ATOM 838 C CA . ALA A 1 109 ? -31.362 -1.623 65.96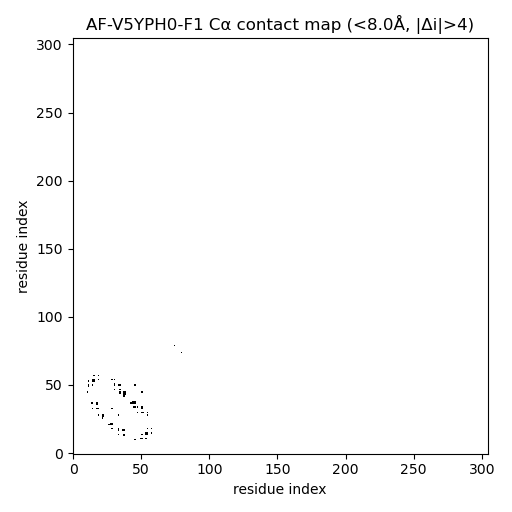4 1.00 95.75 109 ALA A CA 1
ATOM 839 C C . ALA A 1 109 ? -30.244 -0.655 65.534 1.00 95.75 109 ALA A C 1
ATOM 841 O O . ALA A 1 109 ? -30.117 -0.358 64.344 1.00 95.75 109 ALA A O 1
ATOM 842 N N . ASP A 1 110 ? -29.405 -0.204 66.470 1.00 96.06 110 ASP A N 1
ATOM 843 C CA . ASP A 1 110 ? -28.273 0.684 66.184 1.00 96.06 110 ASP A CA 1
ATOM 844 C C . ASP A 1 110 ? -27.193 -0.020 65.346 1.00 96.06 110 ASP A C 1
ATOM 846 O O . ASP A 1 110 ? -26.660 0.555 64.388 1.00 96.06 110 ASP A O 1
ATOM 850 N N . ASN A 1 111 ? -26.919 -1.296 65.636 1.00 96.19 111 ASN A N 1
ATOM 851 C CA . ASN A 1 111 ? -26.010 -2.124 64.843 1.00 96.19 111 ASN A CA 1
ATOM 852 C C . ASN A 1 111 ? -26.553 -2.355 63.426 1.00 96.19 111 ASN A C 1
ATOM 854 O O . ASN A 1 111 ? -25.820 -2.191 62.450 1.00 96.19 111 ASN A O 1
ATOM 858 N N . ALA A 1 112 ? -27.841 -2.687 63.293 1.00 95.31 112 ALA A N 1
ATOM 859 C CA . ALA A 1 112 ? -28.490 -2.880 61.998 1.00 95.31 112 ALA A CA 1
ATOM 860 C C . ALA A 1 112 ? -28.491 -1.591 61.167 1.00 95.31 112 ALA A C 1
ATOM 862 O O . ALA A 1 112 ? -28.247 -1.629 59.959 1.00 95.31 112 ALA A O 1
ATOM 863 N N . ARG A 1 113 ? -28.710 -0.438 61.810 1.00 96.69 113 ARG A N 1
ATOM 864 C CA . ARG A 1 113 ? -28.630 0.869 61.158 1.00 96.69 113 ARG A CA 1
ATOM 865 C C . ARG A 1 113 ? -27.215 1.174 60.674 1.00 96.69 113 ARG A C 1
ATOM 867 O O . ARG A 1 113 ? -27.053 1.556 59.519 1.00 96.69 113 ARG A O 1
ATOM 874 N N . SER A 1 114 ? -26.207 0.956 61.515 1.00 95.75 114 SER A N 1
ATOM 875 C CA . SER A 1 114 ? -24.802 1.183 61.150 1.00 95.75 114 SER A CA 1
ATOM 876 C C . SER A 1 114 ? -24.383 0.287 59.977 1.00 95.75 114 SER A C 1
ATOM 878 O O . SER A 1 114 ? -23.830 0.770 58.991 1.00 95.75 114 SER A O 1
ATOM 880 N N . ALA A 1 115 ? -24.752 -0.998 60.012 1.00 96.12 115 ALA A N 1
ATOM 881 C CA . ALA A 1 115 ? -24.495 -1.933 58.917 1.00 96.12 115 ALA A CA 1
ATOM 882 C C . ALA A 1 115 ? -25.216 -1.532 57.614 1.00 96.12 115 ALA A C 1
ATOM 884 O O . ALA A 1 115 ? -24.652 -1.660 56.525 1.00 96.12 115 ALA A O 1
ATOM 885 N N . ALA A 1 116 ? -26.447 -1.016 57.703 1.00 96.19 116 ALA A N 1
ATOM 886 C CA . ALA A 1 116 ? -27.184 -0.518 56.543 1.00 96.19 116 ALA A CA 1
ATOM 887 C C . ALA A 1 116 ? -26.534 0.738 55.936 1.00 96.19 116 ALA A C 1
ATOM 889 O O . ALA A 1 116 ? -26.450 0.854 54.712 1.00 96.19 116 ALA A O 1
ATOM 890 N N . GLU A 1 117 ? -26.043 1.659 56.770 1.00 96.75 117 GLU A N 1
ATOM 891 C CA . GLU A 1 117 ? -25.324 2.859 56.329 1.00 96.75 117 GLU A CA 1
ATOM 892 C C . GLU A 1 117 ? -23.998 2.497 55.632 1.00 96.75 117 GLU A C 1
ATOM 894 O O . GLU A 1 117 ? -23.700 3.021 54.552 1.00 96.75 117 GLU A O 1
ATOM 899 N N . GLU A 1 118 ? -23.241 1.535 56.169 1.00 96.56 118 GLU A N 1
ATOM 900 C CA . GLU A 1 118 ? -22.022 1.015 55.537 1.00 96.56 118 GLU A CA 1
ATOM 901 C C . GLU A 1 118 ? -22.309 0.322 54.199 1.00 96.56 118 GLU A C 1
ATOM 903 O O . GLU A 1 118 ? -21.652 0.608 53.191 1.00 96.56 118 GLU A O 1
ATOM 908 N N . ALA A 1 119 ? -23.327 -0.543 54.149 1.00 95.31 119 ALA A N 1
ATOM 909 C CA . ALA A 1 119 ? -23.737 -1.218 52.921 1.00 95.31 119 ALA A CA 1
ATOM 910 C C . ALA A 1 119 ? -24.180 -0.214 51.844 1.00 95.31 119 ALA A C 1
ATOM 912 O O . ALA A 1 119 ? -23.796 -0.344 50.678 1.00 95.31 119 ALA A O 1
ATOM 913 N N . ALA A 1 120 ? -24.923 0.829 52.227 1.00 96.69 120 ALA A N 1
ATOM 914 C CA . ALA A 1 120 ? -25.314 1.906 51.325 1.00 96.69 120 ALA A CA 1
ATOM 915 C C . ALA A 1 120 ? -24.096 2.688 50.805 1.00 96.69 120 ALA A C 1
ATOM 917 O O . ALA A 1 120 ? -24.024 3.007 49.615 1.00 96.69 120 ALA A O 1
ATOM 918 N N . ALA A 1 121 ? -23.103 2.961 51.656 1.00 96.69 121 ALA A N 1
ATOM 919 C CA . ALA A 1 121 ? -21.868 3.623 51.243 1.00 96.69 121 ALA A CA 1
ATOM 920 C C . ALA A 1 121 ? -21.064 2.777 50.239 1.00 96.69 121 ALA A C 1
ATOM 922 O O . ALA A 1 121 ? -20.577 3.310 49.236 1.00 96.69 121 ALA A O 1
ATOM 923 N N . ILE A 1 122 ? -20.958 1.464 50.464 1.00 96.44 122 ILE A N 1
ATOM 924 C CA . ILE A 1 122 ? -20.293 0.530 49.542 1.00 96.44 122 ILE A CA 1
ATOM 925 C C . ILE A 1 122 ? -21.052 0.458 48.211 1.00 96.44 122 ILE A C 1
ATOM 927 O O . ILE A 1 122 ? -20.438 0.593 47.150 1.00 96.44 122 ILE A O 1
ATOM 931 N N . ALA A 1 123 ? -22.380 0.320 48.251 1.00 96.31 123 ALA A N 1
ATOM 932 C CA . ALA A 1 123 ? -23.219 0.292 47.057 1.00 96.31 123 ALA A CA 1
ATOM 933 C C . ALA A 1 123 ? -23.048 1.574 46.225 1.00 96.31 123 ALA A C 1
ATOM 935 O O . ALA A 1 123 ? -22.794 1.497 45.022 1.00 96.31 123 ALA A O 1
ATOM 936 N N . ASN A 1 124 ? -23.063 2.745 46.866 1.00 96.69 124 ASN A N 1
ATOM 937 C CA . ASN A 1 124 ? -22.854 4.029 46.197 1.00 96.69 124 ASN A CA 1
ATOM 938 C C . ASN A 1 124 ? -21.464 4.145 45.551 1.00 96.69 124 ASN A C 1
ATOM 940 O O . ASN A 1 124 ? -21.356 4.628 44.422 1.00 96.69 124 ASN A O 1
ATOM 944 N N . ARG A 1 125 ? -20.403 3.674 46.225 1.00 96.56 125 ARG A N 1
ATOM 945 C CA . ARG A 1 125 ? -19.047 3.628 45.644 1.00 96.56 125 ARG A CA 1
ATOM 946 C C . ARG A 1 125 ?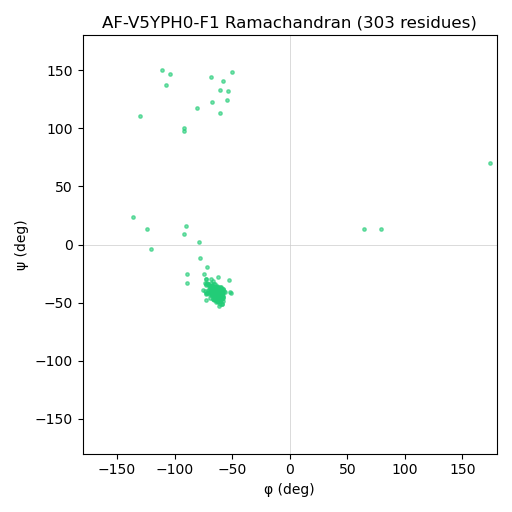 -19.002 2.714 44.422 1.00 96.56 125 ARG A C 1
ATOM 948 O O . ARG A 1 125 ? -18.582 3.156 43.358 1.00 96.56 125 ARG A O 1
ATOM 955 N N . SER A 1 126 ? -19.537 1.497 44.538 1.00 94.62 126 SER A N 1
ATOM 956 C CA . SER A 1 126 ? -19.585 0.547 43.419 1.00 94.62 126 SER A CA 1
ATOM 957 C C . SER A 1 126 ? -20.375 1.096 42.225 1.00 94.62 126 SER A C 1
ATOM 959 O O . SER A 1 126 ? -19.949 0.963 41.080 1.00 94.62 126 SER A O 1
ATOM 961 N N . GLN A 1 127 ? -21.481 1.804 42.471 1.00 97.00 127 GLN A N 1
ATOM 962 C CA . GLN A 1 127 ? -22.269 2.436 41.418 1.00 97.00 127 GLN A CA 1
ATOM 963 C C . GLN A 1 127 ? -21.507 3.588 40.749 1.00 97.00 127 GLN A C 1
ATOM 965 O O . GLN A 1 127 ? -21.611 3.773 39.534 1.00 97.00 127 GLN A O 1
ATOM 970 N N . ALA A 1 128 ? -20.746 4.374 41.514 1.00 96.56 128 ALA A N 1
ATOM 971 C CA . ALA A 1 128 ? -19.897 5.424 40.962 1.00 96.56 128 ALA A CA 1
ATOM 972 C C . ALA A 1 128 ? -18.788 4.842 40.072 1.00 96.56 128 ALA A C 1
ATOM 974 O O . ALA A 1 128 ? -18.548 5.365 38.981 1.00 96.56 128 ALA A O 1
ATOM 975 N N . ASP A 1 129 ? -18.172 3.735 40.486 1.00 96.94 129 ASP A N 1
ATOM 976 C CA . ASP A 1 129 ? -17.135 3.054 39.711 1.00 96.94 129 ASP A CA 1
ATOM 977 C C . ASP A 1 129 ? -17.703 2.409 38.440 1.00 96.94 129 ASP A C 1
ATOM 979 O O . ASP A 1 129 ? -17.137 2.588 37.361 1.00 96.94 129 ASP A O 1
ATOM 983 N N . LEU A 1 130 ? -18.883 1.782 38.513 1.00 97.06 130 LEU A N 1
ATOM 984 C CA . LEU A 1 130 ? -19.594 1.277 37.332 1.00 97.06 130 LEU A CA 1
ATOM 985 C C . LEU A 1 130 ? -19.926 2.398 36.338 1.00 97.06 130 LEU A C 1
ATOM 987 O O . LEU A 1 130 ? -19.755 2.226 35.132 1.00 97.06 130 LEU A O 1
ATOM 991 N N . LYS A 1 131 ? -20.351 3.573 36.820 1.00 97.62 131 LYS A N 1
ATOM 992 C CA . LYS A 1 131 ? -20.601 4.742 35.958 1.00 97.62 131 LYS A CA 1
ATOM 993 C C . LYS A 1 131 ? -19.322 5.257 35.294 1.00 97.62 131 LYS A C 1
ATOM 995 O O . LYS A 1 131 ? -19.382 5.697 34.149 1.00 97.62 131 LYS A O 1
ATOM 1000 N N . ARG A 1 132 ? -18.178 5.228 35.986 1.00 97.38 132 ARG A N 1
ATOM 1001 C CA . ARG A 1 132 ? -16.876 5.594 35.400 1.00 97.38 132 ARG A CA 1
ATOM 1002 C C . ARG A 1 132 ? -16.455 4.592 34.328 1.00 97.38 132 ARG A C 1
ATOM 1004 O O . ARG A 1 132 ? -16.125 5.011 33.226 1.00 97.38 132 ARG A O 1
ATOM 1011 N N . ALA A 1 133 ? -16.553 3.297 34.621 1.00 96.88 133 ALA A N 1
ATOM 1012 C CA . ALA A 1 133 ? -16.240 2.237 33.667 1.00 96.88 133 ALA A CA 1
ATOM 1013 C C . ALA A 1 133 ? -17.137 2.299 32.419 1.00 96.88 133 ALA A C 1
ATOM 1015 O O . ALA A 1 133 ? -16.645 2.149 31.307 1.00 96.88 133 ALA A O 1
ATOM 1016 N N . ALA A 1 134 ? -18.433 2.589 32.579 1.00 97.50 134 ALA A N 1
ATOM 1017 C CA . ALA A 1 134 ? -19.348 2.762 31.451 1.00 97.50 134 ALA A CA 1
ATOM 1018 C C . ALA A 1 134 ? -18.923 3.919 30.529 1.00 97.50 134 ALA A C 1
ATOM 1020 O O . ALA A 1 134 ? -18.871 3.745 29.315 1.00 97.50 134 ALA A O 1
ATOM 1021 N N . LYS A 1 135 ? -18.545 5.072 31.101 1.00 97.38 135 LYS A N 1
ATOM 1022 C CA . LYS A 1 135 ? -18.035 6.214 30.322 1.00 97.38 135 LYS A CA 1
ATOM 1023 C C . LYS A 1 135 ? -16.741 5.882 29.581 1.00 97.38 135 LYS A C 1
ATOM 1025 O O . LYS A 1 135 ? -16.590 6.286 28.434 1.00 97.38 135 LYS A O 1
ATOM 1030 N N . GLU A 1 136 ? -15.835 5.147 30.221 1.00 97.75 136 GLU A N 1
ATOM 1031 C CA . GLU A 1 136 ? -14.586 4.710 29.590 1.00 97.75 136 GLU A CA 1
ATOM 1032 C C . GLU A 1 136 ? -14.856 3.760 28.418 1.00 97.75 136 GLU A C 1
ATOM 1034 O O . GLU A 1 136 ? -14.293 3.920 27.341 1.00 97.75 136 GLU A O 1
ATOM 1039 N N . ILE A 1 137 ? -15.784 2.813 28.583 1.00 97.94 137 ILE A N 1
ATOM 1040 C CA . ILE A 1 137 ? -16.199 1.910 27.504 1.00 97.94 137 ILE A CA 1
ATOM 1041 C C . ILE A 1 137 ? -16.771 2.696 26.321 1.00 97.94 137 ILE A C 1
ATOM 1043 O O . ILE A 1 137 ? -16.443 2.392 25.174 1.00 97.94 137 ILE A O 1
ATOM 1047 N N . ASP A 1 138 ? -17.615 3.696 26.572 1.00 97.94 138 ASP A N 1
ATOM 1048 C CA . ASP A 1 138 ? -18.182 4.520 25.503 1.00 97.94 138 ASP A CA 1
ATOM 1049 C C . ASP A 1 138 ? -17.109 5.368 24.805 1.00 97.94 138 ASP A C 1
ATOM 1051 O O . ASP A 1 138 ? -17.120 5.482 23.578 1.00 97.94 138 ASP A O 1
ATOM 1055 N N . HIS A 1 139 ? -16.129 5.884 25.553 1.00 97.94 139 HIS A N 1
ATOM 1056 C CA . HIS A 1 139 ? -14.974 6.575 24.981 1.00 97.94 139 HIS A CA 1
ATOM 1057 C C . HIS A 1 139 ? -14.136 5.651 24.084 1.00 97.94 139 HIS A C 1
ATOM 1059 O O . HIS A 1 139 ? -13.853 5.994 22.935 1.00 97.94 139 HIS A O 1
ATOM 1065 N N . LEU A 1 140 ? -13.808 4.447 24.565 1.00 97.62 140 LEU A N 1
ATOM 1066 C CA . LEU A 1 140 ? -13.053 3.450 23.804 1.00 97.62 140 LEU A CA 1
ATOM 1067 C C . LEU A 1 140 ? -13.801 2.984 22.551 1.00 97.62 140 LEU A C 1
ATOM 1069 O O . LEU A 1 140 ? -13.175 2.763 21.517 1.00 97.62 140 LEU A O 1
ATOM 1073 N N . LYS A 1 141 ? -15.133 2.867 22.603 1.00 97.88 141 LYS A N 1
ATOM 1074 C CA . LYS A 1 141 ? -15.953 2.599 21.410 1.00 97.88 141 LYS A CA 1
ATOM 1075 C C . LYS A 1 141 ? -15.874 3.740 20.397 1.00 97.88 141 LYS A C 1
ATOM 1077 O O . LYS A 1 141 ? -15.782 3.464 19.206 1.00 97.88 141 LYS A O 1
ATOM 1082 N N . GLY A 1 142 ? -15.876 4.992 20.858 1.00 98.12 142 GLY A N 1
ATOM 1083 C CA . GLY A 1 142 ? -15.664 6.158 19.997 1.00 98.12 142 GLY A CA 1
ATOM 1084 C C . GLY A 1 142 ? -14.316 6.095 19.278 1.00 98.12 142 GLY A C 1
ATOM 1085 O O . GLY A 1 142 ? -14.271 6.134 18.050 1.00 98.12 142 GLY A O 1
ATOM 1086 N N . LEU A 1 143 ? -13.232 5.875 20.030 1.00 98.19 143 LEU A N 1
ATOM 1087 C CA . LEU A 1 143 ? -11.886 5.712 19.468 1.00 98.19 143 LEU A CA 1
ATOM 1088 C C . LEU A 1 143 ? -11.795 4.523 18.500 1.00 98.19 143 LEU A C 1
ATOM 1090 O O . LEU A 1 143 ? -11.139 4.615 17.465 1.00 98.19 143 LEU A O 1
ATOM 1094 N N . LEU A 1 144 ? -12.463 3.406 18.802 1.00 98.12 144 LEU A N 1
ATOM 1095 C CA . LEU A 1 144 ? -12.514 2.245 17.914 1.00 98.12 144 LEU A CA 1
ATOM 1096 C C . LEU A 1 144 ? -13.144 2.604 16.560 1.00 98.12 144 LEU A C 1
ATOM 1098 O O . LEU A 1 144 ? -12.621 2.198 15.523 1.00 98.12 144 LEU A O 1
ATOM 1102 N N . GLU A 1 145 ? -14.247 3.354 16.553 1.00 98.00 145 GLU A N 1
ATOM 1103 C CA . GLU A 1 145 ? -14.898 3.788 15.313 1.00 98.00 145 GLU A CA 1
ATOM 1104 C C . GLU A 1 145 ? -14.060 4.817 14.541 1.00 98.00 145 GLU A C 1
ATOM 1106 O O . GLU A 1 145 ? -13.939 4.727 13.316 1.00 98.00 145 GLU A O 1
ATOM 1111 N N . GLU A 1 146 ? -13.381 5.737 15.227 1.00 98.19 146 GLU A N 1
ATOM 1112 C CA . GLU A 1 146 ? -12.407 6.640 14.596 1.00 98.19 146 GLU A CA 1
ATOM 1113 C C . GLU A 1 146 ? -11.260 5.864 13.930 1.00 98.19 146 GLU A C 1
ATOM 1115 O O . GLU A 1 146 ? -10.899 6.119 12.780 1.00 98.19 146 GLU A O 1
ATOM 1120 N N . VAL A 1 147 ? -10.721 4.846 14.603 1.00 98.00 147 VAL A N 1
ATOM 1121 C CA . VAL A 1 147 ? -9.681 3.987 14.022 1.00 98.00 147 VAL A CA 1
ATOM 1122 C C . VAL A 1 147 ? -10.232 3.184 12.843 1.00 98.00 147 VAL A C 1
ATOM 1124 O O . VAL A 1 147 ? -9.570 3.099 11.810 1.00 98.00 147 VAL A O 1
ATOM 1127 N N . ARG A 1 148 ? -11.447 2.631 12.939 1.00 98.06 148 ARG A N 1
ATOM 1128 C CA . ARG A 1 148 ? -12.091 1.891 11.837 1.00 98.06 148 ARG A CA 1
ATOM 1129 C C . ARG A 1 148 ? -12.289 2.761 10.605 1.00 98.06 148 ARG A C 1
ATOM 1131 O O . ARG A 1 148 ? -11.936 2.340 9.505 1.00 98.06 148 ARG A O 1
ATOM 1138 N N . THR A 1 149 ? -12.798 3.977 10.781 1.00 98.06 149 THR A N 1
ATOM 1139 C CA . THR A 1 149 ? -12.965 4.936 9.680 1.00 98.06 149 THR A CA 1
ATOM 1140 C C . THR A 1 149 ? -11.617 5.346 9.093 1.00 98.06 149 THR A C 1
ATOM 1142 O O . THR A 1 149 ? -11.470 5.383 7.868 1.00 98.06 149 THR A O 1
ATOM 1145 N N . LYS A 1 150 ? -10.588 5.552 9.928 1.00 97.88 150 LYS A N 1
ATOM 1146 C CA . LYS A 1 150 ? -9.242 5.856 9.434 1.00 97.88 150 LYS A CA 1
ATOM 1147 C C . LYS A 1 150 ? -8.648 4.694 8.638 1.00 97.88 150 LYS A C 1
ATOM 1149 O O . LYS A 1 150 ? -8.142 4.924 7.541 1.00 97.88 150 LYS A O 1
ATOM 1154 N N . VAL A 1 151 ? -8.764 3.460 9.123 1.00 98.25 151 VAL A N 1
ATOM 1155 C CA . VAL A 1 151 ? -8.331 2.251 8.401 1.00 98.25 151 VAL A CA 1
ATOM 1156 C C . VAL A 1 151 ? -9.092 2.099 7.082 1.00 98.25 151 VAL A C 1
ATOM 1158 O O . VAL A 1 151 ? -8.470 1.848 6.053 1.00 98.25 151 VAL A O 1
ATOM 1161 N N . ALA A 1 152 ? -10.409 2.318 7.064 1.00 97.88 152 ALA A N 1
ATOM 1162 C CA . ALA A 1 152 ? -11.202 2.289 5.834 1.00 97.88 152 ALA A CA 1
ATOM 1163 C C . ALA A 1 152 ? -10.731 3.349 4.816 1.00 97.88 152 ALA A C 1
ATOM 1165 O O . ALA A 1 152 ? -10.569 3.048 3.636 1.00 97.88 152 ALA A O 1
ATOM 1166 N N . SER A 1 153 ? -10.427 4.572 5.265 1.00 98.00 153 SER A N 1
ATOM 1167 C CA . SER A 1 153 ? -9.901 5.616 4.372 1.00 98.00 153 SER A CA 1
ATOM 1168 C C . SER A 1 153 ? -8.512 5.279 3.817 1.00 98.00 153 SER A C 1
ATOM 1170 O O . SER A 1 153 ? -8.293 5.394 2.616 1.00 98.00 153 SER A O 1
ATOM 1172 N N . LEU A 1 154 ? -7.594 4.789 4.659 1.00 97.50 154 LEU A N 1
ATOM 1173 C CA . LEU A 1 154 ? -6.237 4.418 4.244 1.00 97.50 154 LEU A CA 1
ATOM 1174 C C . LEU A 1 154 ? -6.225 3.188 3.332 1.00 97.50 154 LEU A C 1
ATOM 1176 O O . LEU A 1 154 ? -5.377 3.076 2.449 1.00 97.50 154 LEU A O 1
ATOM 1180 N N . THR A 1 155 ? -7.143 2.244 3.532 1.00 98.06 155 THR A N 1
ATOM 1181 C CA . THR A 1 155 ? -7.280 1.082 2.641 1.00 98.06 155 THR A CA 1
ATOM 1182 C C . THR A 1 155 ? -7.820 1.494 1.273 1.00 98.06 155 THR A C 1
ATOM 1184 O O . THR A 1 155 ? -7.290 1.034 0.262 1.00 98.06 155 THR A O 1
ATOM 1187 N N . ALA A 1 156 ? -8.787 2.417 1.220 1.00 97.69 156 ALA A N 1
ATOM 1188 C CA . ALA A 1 156 ? -9.260 3.000 -0.035 1.00 97.69 156 ALA A CA 1
ATOM 1189 C C . ALA A 1 156 ? -8.161 3.803 -0.757 1.00 97.69 156 ALA A C 1
ATOM 1191 O O . ALA A 1 156 ? -7.979 3.648 -1.964 1.00 97.69 156 ALA A O 1
ATOM 1192 N N . GLU A 1 157 ? -7.385 4.607 -0.024 1.00 97.88 157 GLU A N 1
ATOM 1193 C CA . GLU A 1 157 ? -6.256 5.369 -0.571 1.00 97.88 157 GLU A CA 1
ATOM 1194 C C . GLU A 1 157 ? -5.167 4.448 -1.140 1.00 97.88 157 GLU A C 1
ATOM 1196 O O . GLU A 1 157 ? -4.707 4.653 -2.261 1.00 97.88 157 GLU A O 1
ATOM 1201 N N . ASN A 1 158 ? -4.805 3.378 -0.427 1.00 97.00 158 ASN A N 1
ATOM 1202 C CA . ASN A 1 158 ? -3.850 2.389 -0.933 1.00 97.00 158 ASN A CA 1
ATOM 1203 C C . ASN A 1 158 ? -4.352 1.680 -2.196 1.00 97.00 158 ASN A C 1
ATOM 1205 O O . ASN A 1 158 ? -3.569 1.458 -3.118 1.00 97.00 158 ASN A O 1
ATOM 1209 N N . ALA A 1 159 ? -5.642 1.337 -2.263 1.00 97.75 159 ALA A N 1
ATOM 1210 C CA . ALA A 1 159 ? -6.226 0.736 -3.460 1.00 97.75 159 ALA A CA 1
ATOM 1211 C C . ALA A 1 159 ? -6.161 1.695 -4.661 1.00 97.75 159 ALA A C 1
ATOM 1213 O O . ALA A 1 159 ? -5.779 1.284 -5.758 1.00 97.75 159 ALA A O 1
ATOM 1214 N N . TYR A 1 160 ? -6.458 2.979 -4.440 1.00 98.12 160 TYR A N 1
ATOM 1215 C CA . TYR A 1 160 ? -6.330 4.019 -5.460 1.00 98.12 160 TYR A CA 1
ATOM 1216 C C . TYR A 1 160 ? -4.879 4.179 -5.937 1.00 98.12 160 TYR A C 1
ATOM 1218 O O . TYR A 1 160 ? -4.615 4.150 -7.138 1.00 98.12 160 TYR A O 1
ATOM 1226 N N . LEU A 1 161 ? -3.920 4.280 -5.012 1.00 97.75 161 LEU A N 1
ATOM 1227 C CA . LEU A 1 161 ? -2.500 4.403 -5.351 1.00 97.75 161 LEU A CA 1
ATOM 1228 C C . LEU A 1 161 ? -1.966 3.168 -6.087 1.00 97.75 161 LEU A C 1
ATOM 1230 O O . LEU A 1 161 ? -1.156 3.307 -7.001 1.00 97.75 161 LEU A O 1
ATOM 1234 N N . ALA A 1 162 ? -2.429 1.965 -5.737 1.00 98.06 162 ALA A N 1
ATOM 1235 C CA . ALA A 1 162 ? -2.069 0.742 -6.449 1.00 98.06 162 ALA A CA 1
ATOM 1236 C C . ALA A 1 162 ? -2.585 0.752 -7.898 1.00 98.06 162 ALA A C 1
ATOM 1238 O O . ALA A 1 162 ? -1.840 0.402 -8.816 1.00 98.06 162 ALA A O 1
ATOM 1239 N N . GLN A 1 163 ? -3.824 1.204 -8.114 1.00 98.06 163 GLN A N 1
ATOM 1240 C CA . GLN A 1 163 ? -4.391 1.360 -9.454 1.00 98.06 163 GLN A CA 1
ATOM 1241 C C . GLN A 1 163 ? -3.632 2.417 -10.267 1.00 98.06 163 GLN A C 1
ATOM 1243 O O . GLN A 1 163 ? -3.319 2.191 -11.436 1.00 98.06 163 GLN A O 1
ATOM 1248 N N . GLU A 1 164 ? -3.299 3.550 -9.650 1.00 97.62 164 GLU A N 1
ATOM 1249 C CA . GLU A 1 164 ? -2.555 4.622 -10.311 1.00 97.62 164 GLU A CA 1
ATOM 1250 C C . GLU A 1 164 ? -1.134 4.182 -10.673 1.00 97.62 164 GLU A C 1
ATOM 1252 O O . GLU A 1 164 ? -0.674 4.427 -11.788 1.00 97.62 164 GLU A O 1
ATOM 1257 N N . LYS A 1 165 ? -0.462 3.445 -9.782 1.00 98.06 165 LYS A N 1
ATOM 1258 C CA . LYS A 1 165 ? 0.834 2.829 -10.072 1.00 98.06 165 LYS A CA 1
ATOM 1259 C C . LYS A 1 165 ? 0.743 1.894 -11.278 1.00 98.06 165 LYS A C 1
ATOM 1261 O O . LYS A 1 165 ? 1.548 2.024 -12.194 1.00 98.06 165 LYS A O 1
ATOM 1266 N N . GLN A 1 166 ? -0.247 1.001 -11.314 1.00 98.06 166 GLN A N 1
ATOM 1267 C CA . GLN A 1 166 ? -0.441 0.086 -12.442 1.00 98.06 166 GLN A CA 1
ATOM 1268 C C . GLN A 1 166 ? -0.709 0.847 -13.752 1.00 98.06 166 GLN A C 1
ATOM 1270 O O . GLN A 1 166 ? -0.189 0.483 -14.809 1.00 98.06 166 GLN A O 1
ATOM 1275 N N . ARG A 1 167 ? -1.493 1.931 -13.690 1.00 98.19 167 ARG A N 1
ATOM 1276 C CA . ARG A 1 167 ? -1.756 2.809 -14.836 1.00 98.19 167 ARG A CA 1
ATOM 1277 C C . ARG A 1 167 ? -0.462 3.438 -15.349 1.00 98.19 167 ARG A C 1
ATOM 1279 O O . ARG A 1 167 ? -0.196 3.364 -16.547 1.00 98.19 167 ARG A O 1
ATOM 1286 N N . LEU A 1 168 ? 0.354 3.999 -14.460 1.00 97.50 168 LEU A N 1
ATOM 1287 C CA . LEU A 1 168 ? 1.638 4.605 -14.811 1.00 97.50 168 LEU A CA 1
ATOM 1288 C C . LEU A 1 168 ? 2.629 3.577 -15.362 1.00 97.50 168 LEU A C 1
ATOM 1290 O O . LEU A 1 168 ? 3.257 3.848 -16.378 1.00 97.50 168 LEU A O 1
ATOM 1294 N N . GLU A 1 169 ? 2.726 2.386 -14.772 1.00 98.06 169 GLU A N 1
ATOM 1295 C CA . GLU A 1 169 ? 3.564 1.297 -15.293 1.00 98.06 169 GLU A CA 1
ATOM 1296 C C . GLU A 1 169 ? 3.135 0.886 -16.706 1.00 98.06 169 GLU A C 1
ATOM 1298 O O . GLU A 1 16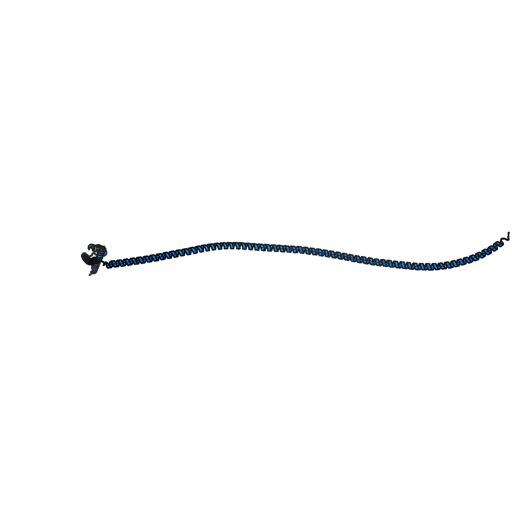9 ? 3.978 0.729 -17.588 1.00 98.06 169 GLU A O 1
ATOM 1303 N N . SER A 1 170 ? 1.825 0.780 -16.956 1.00 97.81 170 SER A N 1
ATOM 1304 C CA . SER A 1 170 ? 1.312 0.483 -18.297 1.00 97.81 170 SER A CA 1
ATOM 1305 C C . SER A 1 170 ? 1.623 1.599 -19.299 1.00 97.81 170 SER A C 1
ATOM 1307 O O . SER A 1 170 ? 1.967 1.317 -20.445 1.00 97.81 170 SER A O 1
ATOM 1309 N N . TRP A 1 171 ? 1.548 2.859 -18.864 1.00 97.62 171 TRP A N 1
ATOM 1310 C CA . TRP A 1 171 ? 1.836 4.021 -19.696 1.00 97.62 171 TRP A CA 1
ATOM 1311 C C . TRP A 1 171 ? 3.327 4.119 -20.040 1.00 97.62 171 TRP A C 1
ATOM 1313 O O . TRP A 1 171 ? 3.668 4.267 -21.211 1.00 97.62 171 TRP A O 1
ATOM 1323 N N . VAL A 1 172 ? 4.213 3.943 -19.053 1.00 97.75 172 VAL A N 1
ATOM 1324 C CA . VAL A 1 172 ? 5.668 3.889 -19.268 1.00 97.75 172 VAL A CA 1
ATOM 1325 C C . VAL A 1 172 ? 6.025 2.720 -20.183 1.00 97.75 172 VAL A C 1
ATOM 1327 O O . VAL A 1 172 ? 6.743 2.914 -21.156 1.00 97.75 172 VAL A O 1
ATOM 1330 N N . GLY A 1 173 ? 5.455 1.533 -19.951 1.00 97.50 173 GLY A N 1
ATOM 1331 C CA . GLY A 1 173 ? 5.683 0.373 -20.813 1.00 97.50 173 GLY A CA 1
ATOM 1332 C C . GLY A 1 173 ? 5.260 0.614 -22.267 1.00 97.50 173 GLY A C 1
ATOM 1333 O O . GLY A 1 173 ? 5.983 0.244 -23.190 1.00 97.50 173 GLY A O 1
ATOM 1334 N N . GLN A 1 174 ? 4.125 1.282 -22.498 1.00 97.19 174 GLN A N 1
ATOM 1335 C CA . GLN A 1 174 ? 3.699 1.677 -23.848 1.00 97.19 174 GLN A CA 1
ATOM 1336 C C . GLN A 1 174 ? 4.655 2.693 -24.479 1.00 97.19 174 GLN A C 1
ATOM 1338 O O . GLN A 1 174 ? 4.978 2.579 -25.664 1.00 97.19 174 GLN A O 1
ATOM 1343 N N . GLN A 1 175 ? 5.122 3.669 -23.701 1.00 96.75 175 GLN A N 1
ATOM 1344 C CA . GLN A 1 175 ? 6.062 4.676 -24.176 1.00 96.75 175 GLN A CA 1
ATOM 1345 C C . GLN A 1 175 ? 7.423 4.063 -24.532 1.00 96.75 175 GLN A C 1
ATOM 1347 O O . GLN A 1 175 ? 7.979 4.401 -25.575 1.00 96.75 175 GLN A O 1
ATOM 1352 N N . ASP A 1 176 ? 7.927 3.125 -23.732 1.00 97.12 176 ASP A N 1
ATOM 1353 C CA . ASP A 1 176 ? 9.179 2.417 -24.005 1.00 97.12 176 ASP A CA 1
ATOM 1354 C C . ASP A 1 176 ? 9.092 1.596 -25.292 1.00 97.12 176 ASP A C 1
ATOM 1356 O O . ASP A 1 176 ? 10.001 1.650 -26.121 1.00 97.12 176 ASP A O 1
ATOM 1360 N N . VAL A 1 177 ? 7.977 0.892 -25.515 1.00 97.31 177 VAL A N 1
ATOM 1361 C CA . VAL A 1 177 ? 7.740 0.161 -26.771 1.00 97.31 177 VAL A CA 1
ATOM 1362 C C . VAL A 1 177 ? 7.694 1.121 -27.963 1.00 97.31 177 VAL A C 1
ATOM 1364 O O . VAL A 1 177 ? 8.317 0.850 -28.990 1.00 97.31 177 VAL A O 1
ATOM 1367 N N . ALA A 1 178 ? 7.010 2.263 -27.837 1.00 96.88 178 ALA A N 1
ATOM 1368 C CA . ALA A 1 178 ? 6.953 3.272 -28.894 1.00 96.88 178 ALA A CA 1
ATOM 1369 C C . ALA A 1 178 ? 8.338 3.875 -29.196 1.00 96.88 178 ALA A C 1
ATOM 1371 O O . ALA A 1 178 ? 8.726 3.988 -30.360 1.00 96.88 178 ALA A O 1
ATOM 1372 N N . HIS A 1 179 ? 9.118 4.204 -28.163 1.00 96.44 179 HIS A N 1
ATOM 1373 C CA . HIS A 1 179 ? 10.487 4.693 -28.314 1.00 96.44 179 HIS A CA 1
ATOM 1374 C C . HIS A 1 179 ? 11.402 3.647 -28.959 1.00 96.44 179 HIS A C 1
ATOM 1376 O O . HIS A 1 179 ? 12.171 3.985 -29.857 1.00 96.44 179 HIS A O 1
ATOM 1382 N N . GLN A 1 180 ? 11.315 2.377 -28.553 1.00 97.44 180 GLN A N 1
ATOM 1383 C CA . GLN A 1 180 ? 12.087 1.294 -29.168 1.00 97.44 180 GLN A CA 1
ATOM 1384 C C . GLN A 1 180 ? 11.719 1.101 -30.642 1.00 97.44 180 GLN A C 1
ATOM 1386 O O . GLN A 1 180 ? 12.611 0.907 -31.468 1.00 97.44 180 GLN A O 1
ATOM 1391 N N . ALA A 1 181 ? 10.435 1.208 -30.991 1.00 97.19 181 ALA A N 1
ATOM 1392 C CA . ALA A 1 181 ? 9.984 1.143 -32.377 1.00 97.19 181 ALA A CA 1
ATOM 1393 C C . ALA A 1 181 ? 10.533 2.308 -33.221 1.00 97.19 181 ALA A C 1
ATOM 1395 O O . ALA A 1 181 ? 11.008 2.083 -34.334 1.00 97.19 181 ALA A O 1
ATOM 1396 N N . GLU A 1 182 ? 10.543 3.536 -32.694 1.00 96.62 182 GLU A N 1
ATOM 1397 C CA . GLU A 1 182 ? 11.142 4.688 -33.385 1.00 96.62 182 GLU A CA 1
ATOM 1398 C C . GLU A 1 182 ? 12.665 4.569 -33.511 1.00 96.62 182 GLU A C 1
ATOM 1400 O O . GLU A 1 182 ? 13.212 4.823 -34.584 1.00 96.62 182 GLU A O 1
ATOM 1405 N N . LEU A 1 183 ? 13.364 4.107 -32.470 1.00 97.31 183 LEU A N 1
ATOM 1406 C CA . LEU A 1 183 ? 14.800 3.824 -32.552 1.00 97.31 183 LEU A CA 1
ATOM 1407 C C . LEU A 1 183 ? 15.095 2.745 -33.602 1.00 97.31 183 LEU A C 1
ATOM 1409 O O . LEU A 1 183 ? 16.017 2.904 -34.403 1.00 97.31 183 LEU A O 1
ATOM 1413 N N . ALA A 1 184 ? 14.294 1.679 -33.656 1.00 97.38 184 ALA A N 1
ATOM 1414 C CA . ALA A 1 184 ? 14.408 0.644 -34.681 1.00 97.38 184 ALA A CA 1
ATOM 1415 C C . ALA A 1 184 ? 14.162 1.217 -36.087 1.00 97.38 184 ALA A C 1
ATOM 1417 O O . ALA A 1 184 ? 14.903 0.917 -37.022 1.00 97.38 184 ALA A O 1
ATOM 1418 N N . ARG A 1 185 ? 13.172 2.103 -36.242 1.00 97.75 185 ARG A N 1
ATOM 1419 C CA . ARG A 1 185 ? 12.876 2.772 -37.515 1.00 97.75 185 ARG A CA 1
ATOM 1420 C C . ARG A 1 185 ? 14.024 3.670 -37.974 1.00 97.75 185 ARG A C 1
ATOM 1422 O O . ARG A 1 185 ? 14.436 3.589 -39.129 1.00 97.75 185 ARG A O 1
ATOM 1429 N N . ILE A 1 186 ? 14.562 4.501 -37.081 1.00 97.19 186 ILE A N 1
ATOM 1430 C CA . ILE A 1 186 ? 15.675 5.414 -37.381 1.00 97.19 186 ILE A CA 1
ATOM 1431 C C . ILE A 1 186 ? 16.947 4.623 -37.695 1.00 97.19 186 ILE A C 1
ATOM 1433 O O . ILE A 1 186 ? 17.633 4.925 -38.668 1.00 97.19 186 ILE A O 1
ATOM 1437 N N . THR A 1 187 ? 17.256 3.582 -36.921 1.00 97.19 187 THR A N 1
ATOM 1438 C CA . THR A 1 187 ? 18.432 2.732 -37.174 1.00 97.19 187 THR A CA 1
ATOM 1439 C C . THR A 1 187 ? 18.309 1.968 -38.492 1.00 97.19 187 THR A C 1
ATOM 1441 O O . THR A 1 187 ? 19.282 1.905 -39.244 1.00 97.19 187 THR A O 1
ATOM 1444 N N . ALA A 1 188 ? 17.123 1.465 -38.843 1.00 97.50 188 ALA A N 1
ATOM 1445 C CA . ALA A 1 188 ? 16.862 0.872 -40.154 1.00 97.50 188 ALA A CA 1
ATOM 1446 C C . ALA A 1 188 ? 17.029 1.890 -41.299 1.00 97.50 188 ALA A C 1
ATOM 1448 O O . ALA A 1 188 ? 17.662 1.586 -42.309 1.00 97.50 188 ALA A O 1
ATOM 1449 N N . ALA A 1 189 ? 16.529 3.120 -41.136 1.00 97.19 189 ALA A N 1
ATOM 1450 C CA . ALA A 1 189 ? 16.688 4.172 -42.140 1.00 97.19 189 ALA A CA 1
ATOM 1451 C C . ALA A 1 189 ? 18.161 4.584 -42.316 1.00 97.19 189 ALA A C 1
ATOM 1453 O O . ALA A 1 189 ? 18.653 4.666 -43.440 1.00 97.19 189 ALA A O 1
ATOM 1454 N N . HIS A 1 190 ? 18.893 4.780 -41.216 1.00 96.81 190 HIS A N 1
ATOM 1455 C CA . HIS A 1 190 ? 20.317 5.117 -41.257 1.00 96.81 190 HIS A CA 1
ATOM 1456 C C . HIS A 1 190 ? 21.167 3.993 -41.852 1.00 96.81 190 HIS A C 1
ATOM 1458 O O . HIS A 1 190 ? 22.055 4.262 -42.656 1.00 96.81 190 HIS A O 1
ATOM 1464 N N . THR A 1 191 ? 20.904 2.734 -41.496 1.00 97.50 191 THR A N 1
ATOM 1465 C CA . THR A 1 191 ? 21.640 1.595 -42.070 1.00 97.50 191 THR A CA 1
ATOM 1466 C C . THR A 1 191 ? 21.372 1.450 -43.568 1.00 97.50 191 THR A C 1
ATOM 1468 O O . THR A 1 191 ? 22.306 1.174 -44.321 1.00 97.50 191 THR A O 1
ATOM 1471 N N . ALA A 1 192 ? 20.140 1.706 -44.022 1.00 96.94 192 ALA A N 1
ATOM 1472 C CA . ALA A 1 192 ? 19.807 1.741 -45.443 1.00 96.94 192 ALA A CA 1
ATOM 1473 C C . ALA A 1 192 ? 20.547 2.865 -46.189 1.00 96.94 192 ALA A C 1
ATOM 1475 O O . ALA A 1 192 ? 21.101 2.604 -47.256 1.00 96.94 192 ALA A O 1
ATOM 1476 N N . GLU A 1 193 ? 20.623 4.078 -45.629 1.00 96.62 193 GLU A N 1
ATOM 1477 C CA . GLU A 1 193 ? 21.342 5.188 -46.274 1.00 96.62 193 GLU A CA 1
ATOM 1478 C C . GLU A 1 193 ? 22.859 4.965 -46.289 1.00 96.62 193 GLU A C 1
ATOM 1480 O O . GLU A 1 193 ? 23.495 5.182 -47.317 1.00 96.62 193 GLU A O 1
ATOM 1485 N N . ILE A 1 194 ? 23.445 4.451 -45.200 1.00 96.94 194 ILE A N 1
ATOM 1486 C CA . ILE A 1 194 ? 24.867 4.071 -45.170 1.00 96.94 194 ILE A CA 1
ATOM 1487 C C . ILE A 1 194 ? 25.159 3.039 -46.258 1.00 96.94 194 ILE A C 1
ATOM 1489 O O . ILE A 1 194 ? 26.146 3.173 -46.979 1.00 96.94 194 ILE A O 1
ATOM 1493 N N . LYS A 1 195 ? 24.296 2.029 -46.409 1.00 97.38 195 LYS A N 1
ATOM 1494 C CA . LYS A 1 195 ? 24.446 1.024 -47.462 1.00 97.38 195 LYS A CA 1
ATOM 1495 C C . LYS A 1 195 ? 24.339 1.654 -48.851 1.00 97.38 195 LYS A C 1
ATOM 1497 O O . LYS A 1 195 ? 25.188 1.390 -49.693 1.00 97.38 195 LYS A O 1
ATOM 1502 N N . ARG A 1 196 ? 23.357 2.533 -49.071 1.00 97.25 196 ARG A N 1
ATOM 1503 C CA . ARG A 1 196 ? 23.172 3.250 -50.341 1.00 97.25 196 ARG A CA 1
ATOM 1504 C C . ARG A 1 196 ? 24.403 4.076 -50.716 1.00 97.25 196 ARG A C 1
ATOM 1506 O O . ARG A 1 196 ? 24.825 4.045 -51.868 1.00 97.25 196 ARG A O 1
ATOM 1513 N N . LEU A 1 197 ? 24.985 4.790 -49.752 1.00 96.62 197 LEU A N 1
ATOM 1514 C CA . LEU A 1 197 ? 26.206 5.573 -49.952 1.00 96.62 197 LEU A CA 1
ATOM 1515 C C . LEU A 1 197 ? 27.419 4.675 -50.196 1.00 96.62 197 LEU A C 1
ATOM 1517 O O . LEU A 1 197 ? 28.216 4.970 -51.079 1.00 96.62 197 LEU A O 1
ATOM 1521 N N . ALA A 1 198 ? 27.551 3.568 -49.464 1.00 96.94 198 ALA A N 1
ATOM 1522 C CA . ALA A 1 198 ? 28.625 2.603 -49.684 1.00 96.94 198 ALA A CA 1
ATOM 1523 C C . ALA A 1 198 ? 28.551 1.981 -51.087 1.00 96.94 198 ALA A C 1
ATOM 1525 O O . ALA A 1 198 ? 29.573 1.894 -51.766 1.00 96.94 198 ALA A O 1
ATOM 1526 N N . ASP A 1 199 ? 27.351 1.613 -51.542 1.00 96.88 199 ASP A N 1
ATOM 1527 C CA . ASP A 1 199 ? 27.118 1.082 -52.886 1.00 96.88 199 ASP A CA 1
ATOM 1528 C C . ASP A 1 199 ? 27.439 2.146 -53.954 1.00 96.88 199 ASP A C 1
ATOM 1530 O O . ASP A 1 199 ? 28.148 1.854 -54.917 1.00 96.88 199 ASP A O 1
ATOM 1534 N N . ALA A 1 200 ? 27.008 3.400 -53.759 1.00 96.81 200 ALA A N 1
ATOM 1535 C CA . ALA A 1 200 ? 27.341 4.510 -54.656 1.00 96.81 200 ALA A CA 1
ATOM 1536 C C . ALA A 1 200 ? 28.860 4.752 -54.735 1.00 96.81 200 ALA A C 1
ATOM 1538 O O . ALA A 1 200 ? 29.428 4.768 -55.827 1.00 96.81 200 ALA A O 1
ATOM 1539 N N . HIS A 1 201 ? 29.548 4.828 -53.595 1.00 96.12 201 HIS A N 1
ATOM 1540 C CA . HIS A 1 201 ? 31.004 4.954 -53.558 1.00 96.12 201 HIS A CA 1
ATOM 1541 C C . HIS A 1 201 ? 31.711 3.761 -54.209 1.00 96.12 201 HIS A C 1
ATOM 1543 O O . HIS A 1 201 ? 32.703 3.947 -54.910 1.00 96.12 201 HIS A O 1
ATOM 1549 N N . ALA A 1 202 ? 31.210 2.536 -54.030 1.00 96.75 202 ALA A N 1
ATOM 1550 C CA . ALA A 1 202 ? 31.763 1.364 -54.700 1.00 96.75 202 ALA A CA 1
ATOM 1551 C C . ALA A 1 202 ? 31.624 1.473 -56.226 1.00 96.75 202 ALA A C 1
ATOM 1553 O O . ALA A 1 202 ? 32.568 1.144 -56.948 1.00 96.75 202 ALA A O 1
ATOM 1554 N N . THR A 1 203 ? 30.487 1.976 -56.723 1.00 96.69 203 THR A N 1
ATOM 1555 C CA . THR A 1 203 ? 30.311 2.231 -58.160 1.00 96.69 203 THR A CA 1
ATOM 1556 C C . THR A 1 203 ? 31.267 3.306 -58.674 1.00 96.69 203 THR A C 1
ATOM 1558 O O . THR A 1 203 ? 31.954 3.051 -59.658 1.00 96.69 203 THR A O 1
ATOM 1561 N N . GLU A 1 204 ? 31.407 4.437 -57.975 1.00 96.25 204 GLU A N 1
ATOM 1562 C CA . GLU A 1 204 ? 32.335 5.518 -58.344 1.00 96.25 204 GLU A CA 1
ATOM 1563 C C . GLU A 1 204 ? 33.800 5.055 -58.347 1.00 96.25 204 GLU A C 1
ATOM 1565 O O . GLU A 1 204 ? 34.568 5.358 -59.259 1.00 96.25 204 GLU A O 1
ATOM 1570 N N . VAL A 1 205 ? 34.211 4.277 -57.342 1.00 96.50 205 VAL A N 1
ATOM 1571 C CA . VAL A 1 205 ? 35.573 3.727 -57.278 1.00 96.50 205 VAL A CA 1
ATOM 1572 C C . VAL A 1 205 ? 35.824 2.763 -58.435 1.00 96.50 205 VAL A C 1
ATOM 1574 O O . VAL A 1 205 ? 36.915 2.772 -59.006 1.00 96.50 205 VAL A O 1
ATOM 1577 N N . ASN A 1 206 ? 34.841 1.942 -58.806 1.00 95.88 206 ASN A N 1
ATOM 1578 C CA . ASN A 1 206 ? 34.977 1.032 -59.939 1.00 95.88 206 ASN A CA 1
ATOM 1579 C C . ASN A 1 206 ? 35.058 1.787 -61.270 1.00 95.88 206 ASN A C 1
ATOM 1581 O O . ASN A 1 206 ? 35.942 1.480 -62.066 1.00 95.88 206 ASN A O 1
ATOM 1585 N N . THR A 1 207 ? 34.231 2.816 -61.487 1.00 96.00 207 THR A N 1
ATOM 1586 C CA . THR A 1 207 ? 34.312 3.638 -62.706 1.00 96.00 207 THR A CA 1
ATOM 1587 C C . THR A 1 207 ? 35.656 4.353 -62.807 1.00 96.00 207 THR A C 1
ATOM 1589 O O . THR A 1 207 ? 36.291 4.309 -63.857 1.00 96.00 207 THR A O 1
ATOM 1592 N N . LEU A 1 208 ? 36.153 4.927 -61.705 1.00 95.62 208 LEU A N 1
ATOM 1593 C CA . LEU A 1 208 ? 37.474 5.563 -61.679 1.00 95.62 208 LEU A CA 1
ATOM 1594 C C . LEU A 1 208 ? 38.601 4.556 -61.943 1.00 95.62 208 LEU A C 1
ATOM 1596 O O . LEU A 1 208 ? 39.553 4.867 -62.654 1.00 95.62 208 LEU A O 1
ATOM 1600 N N . ARG A 1 209 ? 38.504 3.330 -61.413 1.00 96.12 209 ARG A N 1
ATOM 1601 C CA . ARG A 1 209 ? 39.472 2.260 -61.707 1.00 96.12 209 ARG A CA 1
ATOM 1602 C C . ARG A 1 209 ? 39.461 1.867 -63.181 1.00 96.12 209 ARG A C 1
ATOM 1604 O O . ARG A 1 209 ? 40.532 1.683 -63.754 1.00 96.12 209 ARG A O 1
ATOM 1611 N N . GLU A 1 210 ? 38.287 1.757 -63.797 1.00 95.75 210 GLU A N 1
ATOM 1612 C CA . GLU A 1 210 ? 38.162 1.482 -65.232 1.00 95.75 210 GLU A CA 1
ATOM 1613 C C . GLU A 1 210 ? 38.730 2.620 -66.087 1.00 95.75 210 GLU A C 1
ATOM 1615 O O . GLU A 1 210 ? 39.432 2.363 -67.064 1.00 95.75 210 GLU A O 1
ATOM 1620 N N . GLU A 1 211 ? 38.469 3.877 -65.722 1.00 95.62 211 GLU A N 1
ATOM 1621 C CA . GLU A 1 211 ? 39.032 5.049 -66.400 1.00 95.62 211 GLU A CA 1
ATOM 1622 C C . GLU A 1 211 ? 40.557 5.093 -66.293 1.00 95.62 211 GLU A C 1
ATOM 1624 O O . GLU A 1 211 ? 41.231 5.279 -67.307 1.00 95.62 211 GLU A O 1
ATOM 1629 N N . ILE A 1 212 ? 41.111 4.853 -65.100 1.00 94.81 212 ILE A N 1
ATOM 1630 C CA . ILE A 1 212 ? 42.561 4.738 -64.892 1.00 94.81 212 ILE A CA 1
ATOM 1631 C C . ILE A 1 212 ? 43.133 3.593 -65.737 1.00 94.81 212 ILE A C 1
ATOM 1633 O O . ILE A 1 212 ? 44.179 3.766 -66.361 1.00 94.81 212 ILE A O 1
ATOM 1637 N N . GLY A 1 213 ? 42.446 2.448 -65.809 1.00 94.81 213 GLY A N 1
ATOM 1638 C CA . GLY A 1 213 ? 42.837 1.320 -66.659 1.00 94.81 213 GLY A CA 1
ATOM 1639 C C . GLY A 1 213 ? 42.905 1.701 -68.140 1.00 94.81 213 GLY A C 1
ATOM 1640 O O . GLY A 1 213 ? 43.945 1.525 -68.772 1.00 94.81 213 GLY A O 1
ATOM 1641 N N . LYS A 1 214 ? 41.844 2.322 -68.673 1.00 94.75 214 LYS A N 1
ATOM 1642 C CA . LYS A 1 214 ? 41.794 2.819 -70.061 1.00 94.75 214 LYS A CA 1
ATOM 1643 C C . LYS A 1 214 ? 42.884 3.851 -70.342 1.00 94.75 214 LYS A C 1
ATOM 1645 O O . LYS A 1 214 ? 43.510 3.815 -71.399 1.00 94.75 214 LYS A O 1
ATOM 1650 N N . GLN A 1 215 ? 43.127 4.768 -69.405 1.00 94.56 215 GLN A N 1
ATOM 1651 C CA . GLN A 1 215 ? 44.214 5.737 -69.527 1.00 94.56 215 GLN A CA 1
ATOM 1652 C C . GLN A 1 215 ? 45.573 5.036 -69.552 1.00 94.56 215 GLN A C 1
ATOM 1654 O O . GLN A 1 215 ? 46.386 5.354 -70.412 1.00 94.56 215 GLN A O 1
ATOM 1659 N N . SER A 1 216 ? 45.818 4.064 -68.668 1.00 94.38 216 SER A N 1
ATOM 1660 C CA . SER A 1 216 ? 47.062 3.286 -68.655 1.00 94.38 216 SER A CA 1
ATOM 1661 C C . SER A 1 216 ? 47.296 2.567 -69.985 1.00 94.38 216 SER A C 1
ATOM 1663 O O . SER A 1 216 ? 48.390 2.652 -70.536 1.00 94.38 216 SER A O 1
ATOM 1665 N N . GLU A 1 217 ? 46.269 1.922 -70.545 1.00 94.31 217 GLU A N 1
ATOM 1666 C CA . GLU A 1 217 ? 46.353 1.265 -71.855 1.00 94.31 217 GLU A CA 1
ATOM 1667 C C . GLU A 1 217 ? 46.645 2.261 -72.986 1.00 94.31 217 GLU A C 1
ATOM 1669 O O . GLU A 1 217 ? 47.475 1.989 -73.857 1.00 94.31 217 GLU A O 1
ATOM 1674 N N . ALA A 1 218 ? 46.007 3.435 -72.960 1.00 93.56 218 ALA A N 1
ATOM 1675 C CA . ALA A 1 218 ? 46.265 4.502 -73.922 1.00 93.56 218 ALA A CA 1
ATOM 1676 C C . ALA A 1 218 ? 47.703 5.036 -73.811 1.00 93.56 218 ALA A C 1
ATOM 1678 O O . ALA A 1 218 ? 48.370 5.211 -74.834 1.00 93.56 218 ALA A O 1
ATOM 1679 N N . TRP A 1 219 ? 48.208 5.244 -72.589 1.00 93.81 219 TRP A N 1
ATOM 1680 C CA . TRP A 1 219 ? 49.592 5.650 -72.334 1.00 93.81 219 TRP A CA 1
ATOM 1681 C C . TRP A 1 219 ? 50.593 4.594 -72.810 1.00 93.81 219 TRP A C 1
ATOM 1683 O O . TRP A 1 219 ? 51.576 4.942 -73.466 1.00 93.81 219 TRP A O 1
ATOM 1693 N N . ASP A 1 220 ? 50.333 3.311 -72.559 1.00 94.38 220 ASP A N 1
ATOM 1694 C CA . ASP A 1 220 ? 51.170 2.213 -73.047 1.00 94.38 220 ASP A CA 1
ATOM 1695 C C . ASP A 1 220 ? 51.148 2.108 -74.578 1.00 94.38 220 ASP A C 1
ATOM 1697 O O . ASP A 1 220 ? 52.191 1.887 -75.203 1.00 94.38 220 ASP A O 1
ATOM 1701 N N . GLY A 1 221 ? 49.985 2.305 -75.204 1.00 93.94 221 GLY A N 1
ATOM 1702 C CA . GLY A 1 221 ? 49.836 2.372 -76.658 1.00 93.94 221 GLY A CA 1
ATOM 1703 C C . GLY A 1 221 ? 50.619 3.535 -77.270 1.00 93.94 221 GLY A C 1
ATOM 1704 O O . GLY A 1 221 ? 51.412 3.327 -78.192 1.00 93.94 221 GLY A O 1
ATOM 1705 N N . ALA A 1 222 ? 50.469 4.741 -76.715 1.00 92.94 222 ALA A N 1
ATOM 1706 C CA . ALA A 1 222 ? 51.209 5.930 -77.132 1.00 92.94 222 ALA A CA 1
ATOM 1707 C C . ALA A 1 222 ? 52.723 5.742 -76.958 1.00 92.94 222 ALA A C 1
ATOM 1709 O O . ALA A 1 222 ? 53.500 6.041 -77.866 1.00 92.94 222 ALA A O 1
ATOM 1710 N N . ARG A 1 223 ? 53.154 5.164 -75.829 1.00 93.94 223 ARG A N 1
ATOM 1711 C CA . ARG A 1 223 ? 54.558 4.828 -75.570 1.00 93.94 223 ARG A CA 1
ATOM 1712 C C . ARG A 1 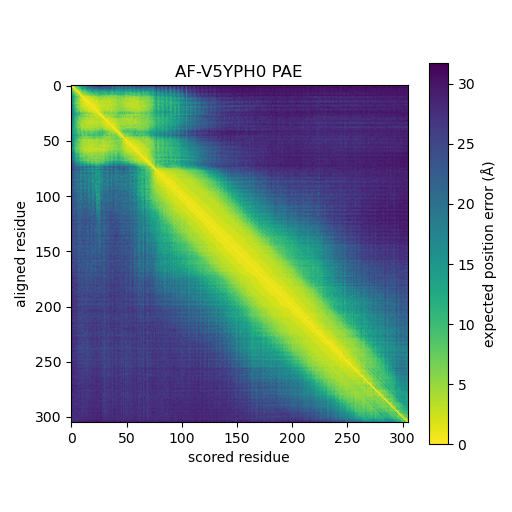223 ? 55.111 3.855 -76.612 1.00 93.94 223 ARG A C 1
ATOM 1714 O O . ARG A 1 223 ? 56.200 4.090 -77.133 1.00 93.94 223 ARG A O 1
ATOM 1721 N N . LYS A 1 224 ? 54.382 2.781 -76.939 1.00 94.44 224 LYS A N 1
ATOM 1722 C CA . LYS A 1 224 ? 54.782 1.818 -77.984 1.00 94.44 224 LYS A CA 1
ATOM 1723 C C . LYS A 1 224 ? 54.872 2.481 -79.357 1.00 94.44 224 LYS A C 1
ATOM 1725 O O . LYS A 1 224 ? 55.833 2.228 -80.079 1.00 94.44 224 LYS A O 1
ATOM 1730 N N . HIS A 1 225 ? 53.912 3.337 -79.706 1.00 93.56 225 HIS A N 1
ATOM 1731 C CA . HIS A 1 225 ? 53.924 4.078 -80.967 1.00 93.56 225 HIS A CA 1
ATOM 1732 C C . HIS A 1 225 ? 55.156 4.979 -81.082 1.00 93.56 225 HIS A C 1
ATOM 1734 O O . HIS A 1 225 ? 55.901 4.869 -82.051 1.00 93.56 225 HIS A O 1
ATOM 1740 N N . LEU A 1 226 ? 55.422 5.798 -80.060 1.00 94.19 226 LEU A N 1
ATOM 1741 C CA . LEU A 1 226 ? 56.602 6.664 -80.013 1.00 94.19 226 LEU A CA 1
ATOM 1742 C C . LEU A 1 226 ? 57.909 5.866 -80.071 1.00 94.19 226 LEU A C 1
ATOM 1744 O O . LEU A 1 226 ? 58.868 6.306 -80.701 1.00 94.19 226 LEU A O 1
ATOM 1748 N N . MET A 1 227 ? 57.959 4.684 -79.450 1.00 93.38 227 MET A N 1
ATOM 1749 C CA . MET A 1 227 ? 59.117 3.793 -79.543 1.00 93.38 227 MET A CA 1
ATOM 1750 C C . MET A 1 227 ? 59.331 3.303 -80.983 1.00 93.38 227 MET A C 1
ATOM 1752 O O . MET A 1 227 ? 60.440 3.420 -81.498 1.00 93.38 227 MET A O 1
ATOM 1756 N N . LEU A 1 228 ? 58.273 2.843 -81.660 1.00 94.06 228 LEU A N 1
ATOM 1757 C CA . LEU A 1 228 ? 58.331 2.414 -83.063 1.00 94.06 228 LEU A CA 1
ATOM 1758 C C . LEU A 1 228 ? 58.683 3.562 -84.016 1.00 94.06 228 LEU A C 1
ATOM 1760 O O . LEU A 1 228 ? 59.445 3.361 -84.960 1.00 94.06 228 LEU A O 1
ATOM 1764 N N . GLU A 1 229 ? 58.146 4.761 -83.795 1.00 91.94 229 GLU A N 1
ATOM 1765 C CA . GLU A 1 229 ? 58.523 5.954 -84.557 1.00 91.94 229 GLU A CA 1
ATOM 1766 C C . GLU A 1 229 ? 59.977 6.340 -84.308 1.00 91.94 229 GLU A C 1
ATOM 1768 O O . GLU A 1 229 ? 60.702 6.605 -85.263 1.00 91.94 229 GLU A O 1
ATOM 1773 N N . SER A 1 230 ? 60.439 6.306 -83.056 1.00 92.88 230 SER A N 1
ATOM 1774 C CA . SER A 1 230 ? 61.843 6.539 -82.715 1.00 92.88 230 SER A CA 1
ATOM 1775 C C . SER A 1 230 ? 62.763 5.530 -83.404 1.00 92.88 230 SER A C 1
ATOM 1777 O O . SER A 1 230 ? 63.789 5.927 -83.954 1.00 92.88 230 SER A O 1
ATOM 1779 N N . ASP A 1 231 ? 62.398 4.246 -83.415 1.00 92.75 231 ASP A N 1
ATOM 1780 C CA . ASP A 1 231 ? 63.147 3.199 -84.114 1.00 92.75 231 ASP A CA 1
ATOM 1781 C C . ASP A 1 231 ? 63.126 3.420 -85.636 1.00 92.75 231 ASP A C 1
ATOM 1783 O O . ASP A 1 231 ? 64.171 3.341 -86.281 1.00 92.75 231 ASP A O 1
ATOM 1787 N N . ARG A 1 232 ? 61.976 3.785 -86.225 1.00 93.62 232 ARG A N 1
ATOM 1788 C CA . ARG A 1 232 ? 61.866 4.133 -87.656 1.00 93.62 232 ARG A CA 1
ATOM 1789 C C . ARG A 1 232 ? 62.720 5.337 -88.031 1.00 93.62 232 ARG A C 1
ATOM 1791 O O . ARG A 1 232 ? 63.394 5.293 -89.059 1.00 93.62 232 ARG A O 1
ATOM 1798 N N . VAL A 1 233 ? 62.688 6.401 -87.230 1.00 93.44 233 VAL A N 1
ATOM 1799 C CA . VAL A 1 233 ? 63.499 7.606 -87.442 1.00 93.44 233 VAL A CA 1
ATOM 1800 C C . VAL A 1 233 ? 64.977 7.259 -87.317 1.00 93.44 233 VAL A C 1
ATOM 1802 O O . VAL A 1 233 ? 65.749 7.635 -88.194 1.00 93.44 233 VAL A O 1
ATOM 1805 N N . ARG A 1 234 ? 65.372 6.475 -86.304 1.00 93.06 234 ARG A N 1
ATOM 1806 C CA . ARG A 1 234 ? 66.750 5.982 -86.157 1.00 93.06 234 ARG A CA 1
ATOM 1807 C C . ARG A 1 234 ? 67.197 5.160 -87.364 1.00 93.06 234 ARG A C 1
ATOM 1809 O O . ARG A 1 234 ? 68.291 5.389 -87.868 1.00 93.06 234 ARG A O 1
ATOM 1816 N N . GLU A 1 235 ? 66.356 4.266 -87.876 1.00 92.38 235 GLU A N 1
ATOM 1817 C CA . GLU A 1 235 ? 66.678 3.447 -89.049 1.00 92.38 235 GLU A CA 1
ATOM 1818 C C . GLU A 1 235 ? 66.697 4.261 -90.354 1.00 92.38 235 GLU A C 1
ATOM 1820 O O . GLU A 1 235 ? 67.490 3.990 -91.253 1.00 92.38 235 GLU A O 1
ATOM 1825 N N . SER A 1 236 ? 65.843 5.283 -90.483 1.00 93.31 236 SER A N 1
ATOM 1826 C CA . SER A 1 236 ? 65.915 6.241 -91.595 1.00 93.31 236 SER A CA 1
ATOM 1827 C C . SER A 1 236 ? 67.215 7.037 -91.543 1.00 93.31 236 SER A C 1
ATOM 1829 O O . SER A 1 236 ? 67.937 7.075 -92.533 1.00 93.31 236 SER A O 1
ATOM 1831 N N . MET A 1 237 ? 67.558 7.595 -90.376 1.00 91.44 237 MET A N 1
ATOM 1832 C CA . MET A 1 237 ? 68.819 8.307 -90.161 1.00 91.44 237 MET A CA 1
ATOM 1833 C C . MET A 1 237 ? 70.021 7.404 -90.437 1.00 91.44 237 MET A C 1
ATOM 1835 O O . MET A 1 237 ? 70.973 7.844 -91.069 1.00 91.44 237 MET A O 1
ATOM 1839 N N . ARG A 1 238 ? 69.979 6.133 -90.022 1.00 93.31 238 ARG A N 1
ATOM 1840 C CA . ARG A 1 238 ? 71.029 5.153 -90.321 1.00 93.31 238 ARG A CA 1
ATOM 1841 C C . ARG A 1 238 ? 71.188 4.944 -91.826 1.00 93.31 238 ARG A C 1
ATOM 1843 O O . ARG A 1 238 ? 72.307 5.016 -92.321 1.00 93.31 238 ARG A O 1
ATOM 1850 N N . ARG A 1 239 ? 70.087 4.748 -92.558 1.00 92.56 239 ARG A N 1
ATOM 1851 C CA . ARG A 1 239 ? 70.105 4.622 -94.025 1.00 92.56 239 ARG A CA 1
ATOM 185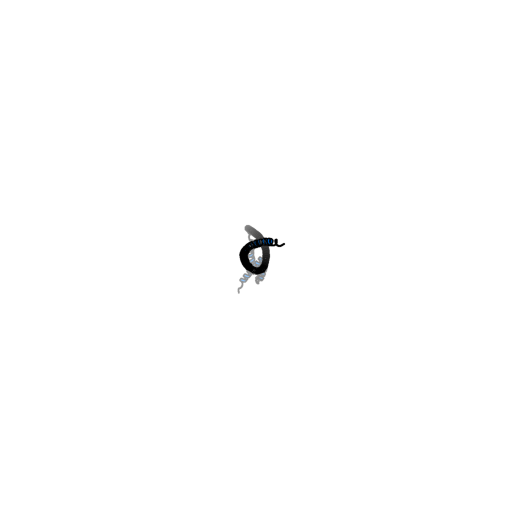2 C C . ARG A 1 239 ? 70.629 5.883 -94.710 1.00 92.56 239 ARG A C 1
ATOM 1854 O O . ARG A 1 239 ? 71.413 5.770 -95.649 1.00 92.56 239 ARG A O 1
ATOM 1861 N N . ASP A 1 240 ? 70.241 7.065 -94.238 1.00 91.75 240 ASP A N 1
ATOM 1862 C CA . ASP A 1 240 ? 70.759 8.335 -94.752 1.00 91.75 240 ASP A CA 1
ATOM 1863 C C . ASP A 1 240 ? 72.263 8.485 -94.470 1.00 91.75 240 ASP A C 1
ATOM 1865 O O . ASP A 1 240 ? 73.010 8.859 -95.371 1.00 91.75 240 ASP A O 1
ATOM 1869 N N . ILE A 1 241 ? 72.734 8.125 -93.269 1.00 92.06 241 ILE A N 1
ATOM 1870 C CA . ILE A 1 241 ? 74.164 8.099 -92.919 1.00 92.06 241 ILE A CA 1
ATOM 1871 C C . ILE A 1 241 ? 74.916 7.122 -93.825 1.00 92.06 241 ILE A C 1
ATOM 1873 O O . ILE A 1 241 ? 75.971 7.473 -94.348 1.00 92.06 241 ILE A O 1
ATOM 1877 N N . GLU A 1 242 ? 74.393 5.916 -94.046 1.00 92.12 242 GLU A N 1
ATOM 1878 C CA . GLU A 1 242 ? 75.003 4.931 -94.943 1.00 92.12 242 GLU A CA 1
ATOM 1879 C C . GLU A 1 242 ? 75.059 5.444 -96.391 1.00 92.12 242 GLU A C 1
ATOM 1881 O O . GLU A 1 242 ? 76.096 5.299 -97.039 1.00 92.12 242 GLU A O 1
ATOM 1886 N N . ARG A 1 243 ? 73.997 6.100 -96.888 1.00 93.06 243 ARG A N 1
ATOM 1887 C CA . ARG A 1 243 ? 73.982 6.736 -98.219 1.00 93.06 243 ARG A CA 1
ATOM 1888 C C . ARG A 1 243 ? 75.034 7.839 -98.322 1.00 93.06 243 ARG A C 1
ATOM 1890 O O . ARG A 1 243 ? 75.861 7.782 -99.224 1.00 93.06 243 ARG A O 1
ATOM 1897 N N . ILE A 1 244 ? 75.041 8.787 -97.382 1.00 91.69 244 ILE A N 1
ATOM 1898 C CA . ILE A 1 244 ? 76.012 9.894 -97.347 1.00 91.69 244 ILE A CA 1
ATOM 1899 C C . ILE A 1 244 ? 77.440 9.349 -97.246 1.00 91.69 244 ILE A C 1
ATOM 1901 O O . ILE A 1 244 ? 78.356 9.892 -97.857 1.00 91.69 244 ILE A O 1
ATOM 1905 N N . THR A 1 245 ? 77.649 8.261 -96.501 1.00 92.25 245 THR A N 1
ATOM 1906 C CA . THR A 1 245 ? 78.966 7.624 -96.380 1.00 92.25 245 THR A CA 1
ATOM 1907 C C . THR A 1 245 ? 79.417 7.029 -97.717 1.00 92.25 245 THR A C 1
ATOM 1909 O O . THR A 1 245 ? 80.551 7.272 -98.115 1.00 92.25 245 THR A O 1
ATOM 1912 N N . ARG A 1 246 ? 78.533 6.336 -98.453 1.00 91.75 246 ARG A N 1
ATOM 1913 C CA . ARG A 1 246 ? 78.838 5.834 -99.807 1.00 91.75 246 ARG A CA 1
ATOM 1914 C C . ARG A 1 246 ? 79.104 6.967 -100.795 1.00 91.75 246 ARG A C 1
ATOM 1916 O O . ARG A 1 246 ? 80.137 6.953 -101.443 1.00 91.75 246 ARG A O 1
ATOM 1923 N N . GLU A 1 247 ? 78.239 7.981 -100.848 1.00 90.69 247 GLU A N 1
ATOM 1924 C CA . GLU A 1 247 ? 78.424 9.158 -101.715 1.00 90.69 247 GLU A CA 1
ATOM 1925 C C . GLU A 1 247 ? 79.748 9.882 -101.419 1.00 90.69 247 GLU A C 1
ATOM 1927 O O . GLU A 1 247 ? 80.440 10.341 -102.332 1.00 90.69 247 GLU A O 1
ATOM 1932 N N . ARG A 1 248 ? 80.136 9.960 -100.139 1.00 91.44 248 ARG A N 1
ATOM 1933 C CA . ARG A 1 248 ? 81.432 10.497 -99.712 1.00 91.44 248 ARG A CA 1
ATOM 1934 C C . ARG A 1 248 ? 82.596 9.637 -100.205 1.00 91.44 248 ARG A C 1
ATOM 1936 O O . ARG A 1 248 ? 83.597 10.196 -100.649 1.00 91.44 248 ARG A O 1
ATOM 1943 N N . ASP A 1 249 ? 82.507 8.3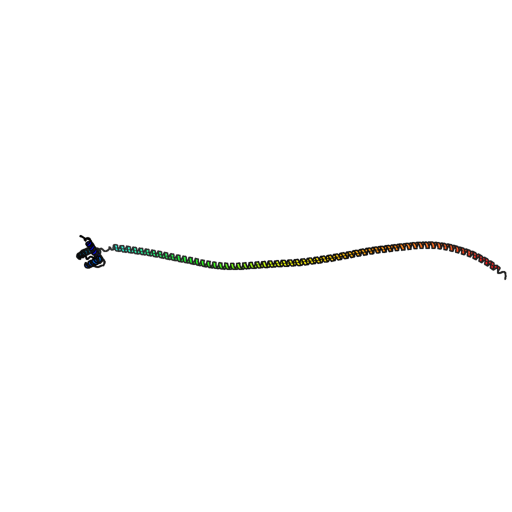17 -100.090 1.00 91.31 249 ASP A N 1
ATOM 1944 C CA . ASP A 1 249 ? 83.569 7.406 -100.523 1.00 91.31 249 ASP A CA 1
ATOM 1945 C C . ASP A 1 249 ? 83.697 7.371 -102.056 1.00 91.31 249 ASP A C 1
ATOM 1947 O O . ASP A 1 249 ? 84.815 7.457 -102.567 1.00 91.31 249 ASP A O 1
ATOM 1951 N N . ASP A 1 250 ? 82.580 7.396 -102.786 1.00 91.12 250 ASP A N 1
ATOM 1952 C CA . ASP A 1 250 ? 82.545 7.554 -104.245 1.00 91.12 250 ASP A CA 1
ATOM 1953 C C . ASP A 1 250 ? 83.166 8.894 -104.667 1.00 91.12 250 ASP A C 1
ATOM 1955 O O . ASP A 1 250 ? 84.020 8.940 -105.555 1.00 91.12 250 ASP A O 1
ATOM 1959 N N . SER A 1 251 ? 82.815 9.992 -103.982 1.00 87.94 251 SER A N 1
ATOM 1960 C CA . SER A 1 251 ? 83.413 11.314 -104.225 1.00 87.94 251 SER A CA 1
ATOM 1961 C C . SER A 1 251 ? 84.924 11.304 -103.984 1.00 87.94 251 SER A C 1
ATOM 1963 O O . SER A 1 251 ? 85.679 11.842 -104.789 1.00 87.94 251 SER A O 1
ATOM 1965 N N . ARG A 1 252 ? 85.398 10.639 -102.923 1.00 89.81 252 ARG A N 1
ATOM 1966 C CA . ARG A 1 252 ? 86.837 10.459 -102.653 1.00 89.81 252 ARG A CA 1
ATOM 1967 C C . ARG A 1 252 ? 87.529 9.619 -103.720 1.00 89.81 252 ARG A C 1
ATOM 1969 O O . ARG A 1 252 ? 88.666 9.913 -104.091 1.00 89.81 252 ARG A O 1
ATOM 1976 N N . GLN A 1 253 ? 86.873 8.574 -104.217 1.00 89.81 253 GLN A N 1
ATOM 1977 C CA . GLN A 1 253 ? 87.397 7.766 -105.312 1.00 89.81 253 GLN A CA 1
ATOM 1978 C C . GLN A 1 253 ? 87.493 8.594 -106.597 1.00 89.81 253 GLN A C 1
ATOM 1980 O O . GLN A 1 253 ? 88.510 8.531 -107.288 1.00 89.81 253 GLN A O 1
ATOM 1985 N N . MET A 1 254 ? 86.486 9.418 -106.885 1.00 87.81 254 MET A N 1
ATOM 1986 C CA . MET A 1 254 ? 86.476 10.323 -108.030 1.00 87.81 254 MET A CA 1
ATOM 1987 C C . MET A 1 254 ? 87.541 11.420 -107.895 1.00 87.81 254 MET A C 1
ATOM 1989 O O . MET A 1 254 ? 88.268 11.679 -108.849 1.00 87.81 254 MET A O 1
ATOM 1993 N N . GLU A 1 255 ? 87.739 11.993 -106.704 1.00 88.38 255 GLU A N 1
ATOM 1994 C CA . GLU A 1 255 ? 88.864 12.892 -106.412 1.00 88.38 255 GLU A CA 1
ATOM 1995 C C . GLU A 1 255 ? 90.219 12.210 -106.642 1.00 88.38 255 GLU A C 1
ATOM 1997 O O . GLU A 1 255 ? 91.127 12.814 -107.216 1.00 88.38 255 GLU A O 1
ATOM 2002 N N . SER A 1 256 ? 90.367 10.948 -106.226 1.00 86.81 256 SER A N 1
ATOM 2003 C CA . SER A 1 256 ? 91.573 10.151 -106.476 1.00 86.81 256 SER A CA 1
ATOM 2004 C C . SER A 1 256 ? 91.800 9.931 -107.977 1.00 86.81 256 SER A C 1
ATOM 2006 O O . SER A 1 256 ? 92.906 10.151 -108.473 1.00 86.81 256 SER A O 1
ATOM 2008 N N . GLN A 1 257 ? 90.750 9.595 -108.733 1.00 87.81 257 GLN A N 1
ATOM 2009 C CA . GLN A 1 257 ? 90.815 9.462 -110.192 1.00 87.81 257 GLN A CA 1
ATOM 2010 C C . GLN A 1 257 ? 91.176 10.783 -110.876 1.00 87.81 257 GLN A C 1
ATOM 2012 O O . GLN A 1 257 ? 92.067 10.795 -111.722 1.00 87.81 257 GLN A O 1
ATOM 2017 N N . ILE A 1 258 ? 90.556 11.900 -110.485 1.00 86.25 258 ILE A N 1
ATOM 2018 C CA . ILE A 1 258 ? 90.890 13.237 -110.995 1.00 86.25 258 ILE A CA 1
ATOM 2019 C C . ILE A 1 258 ? 92.341 13.581 -110.658 1.00 86.25 258 ILE A C 1
ATOM 2021 O O . ILE A 1 258 ? 93.040 14.150 -111.491 1.00 86.25 258 ILE A O 1
ATOM 2025 N N . ARG A 1 259 ? 92.837 13.216 -109.470 1.00 87.06 259 ARG A N 1
ATOM 2026 C CA . ARG A 1 259 ? 94.243 13.420 -109.096 1.00 87.06 259 ARG A CA 1
ATOM 2027 C C . ARG A 1 259 ? 95.187 12.636 -110.015 1.00 87.06 259 ARG A C 1
ATOM 2029 O O . ARG A 1 259 ? 96.156 13.222 -110.488 1.00 87.06 259 ARG A O 1
ATOM 2036 N N . ILE A 1 260 ? 94.880 11.369 -110.307 1.00 86.38 260 ILE A N 1
ATOM 2037 C CA . ILE A 1 260 ? 95.652 10.521 -111.237 1.00 86.38 260 ILE A CA 1
ATOM 2038 C C . ILE A 1 260 ? 95.589 11.070 -112.670 1.00 86.38 260 ILE A C 1
ATOM 2040 O O . ILE A 1 260 ? 96.605 11.157 -113.357 1.00 86.38 260 ILE A O 1
ATOM 2044 N N . GLN A 1 261 ? 94.409 11.485 -113.132 1.00 84.50 261 GLN A N 1
ATOM 2045 C CA . GLN A 1 261 ? 94.246 12.100 -114.450 1.00 84.50 261 GLN A CA 1
ATOM 2046 C C . GLN A 1 261 ? 95.000 13.425 -114.539 1.00 84.50 261 GLN A C 1
ATOM 2048 O O . GLN A 1 261 ? 95.668 13.681 -115.532 1.00 84.50 261 GLN A O 1
ATOM 2053 N N . ARG A 1 262 ? 94.958 14.254 -113.492 1.00 83.94 262 ARG A N 1
ATOM 2054 C CA . ARG A 1 262 ? 95.707 15.509 -113.428 1.00 83.94 262 ARG A CA 1
ATOM 2055 C C . ARG A 1 262 ? 97.213 15.265 -113.455 1.00 83.94 262 ARG A C 1
ATOM 2057 O O . ARG A 1 262 ? 97.897 15.999 -114.161 1.00 83.94 262 ARG A O 1
ATOM 2064 N N . SER A 1 263 ? 97.727 14.247 -112.756 1.00 82.50 263 SER A N 1
ATOM 2065 C CA . SER A 1 263 ? 99.146 13.882 -112.858 1.00 82.50 263 SER A CA 1
ATOM 2066 C C . SER A 1 263 ? 99.506 13.377 -114.256 1.00 82.50 263 SER A C 1
ATOM 2068 O O . SER A 1 263 ? 100.518 13.804 -114.798 1.00 82.50 263 SER A O 1
ATOM 2070 N N . ALA A 1 264 ? 98.648 12.564 -114.883 1.00 83.19 264 ALA A N 1
ATOM 2071 C CA . ALA A 1 264 ? 98.854 12.092 -116.254 1.00 83.19 264 ALA A CA 1
ATOM 2072 C C . ALA A 1 264 ? 98.826 13.244 -117.277 1.00 83.19 264 ALA A C 1
ATOM 2074 O O . ALA A 1 264 ? 99.670 13.307 -118.165 1.00 83.19 264 ALA A O 1
ATOM 2075 N N . VAL A 1 265 ? 97.901 14.198 -117.132 1.00 82.25 265 VAL A N 1
ATOM 2076 C CA . VAL A 1 265 ? 97.838 15.409 -117.967 1.00 82.25 265 VAL A CA 1
ATOM 2077 C C . VAL A 1 265 ? 99.034 16.322 -117.704 1.00 82.25 265 VAL A C 1
ATOM 2079 O O . VAL A 1 265 ? 99.556 16.906 -118.644 1.00 82.25 265 VAL A O 1
ATOM 2082 N N . GLN A 1 266 ? 99.510 16.450 -116.461 1.00 84.25 266 GLN A N 1
ATOM 2083 C CA . GLN A 1 266 ? 100.745 17.190 -116.174 1.00 84.25 266 GLN A CA 1
ATOM 2084 C C . GLN A 1 266 ? 101.964 16.545 -116.840 1.00 84.25 266 GLN A C 1
ATOM 2086 O O . GLN A 1 266 ? 102.790 17.267 -117.388 1.00 84.25 266 GLN A O 1
ATOM 2091 N N . GLU A 1 267 ? 102.059 15.216 -116.845 1.00 80.00 267 GLU A N 1
ATOM 2092 C CA . GLU A 1 267 ? 103.124 14.471 -117.524 1.00 80.00 267 GLU A CA 1
ATOM 2093 C C . GLU A 1 267 ? 103.030 14.601 -119.057 1.00 80.00 267 GLU A C 1
ATOM 2095 O O . GLU A 1 267 ? 104.031 14.841 -119.739 1.00 80.00 267 GLU A O 1
ATOM 2100 N N . GLN A 1 268 ? 101.815 14.554 -119.614 1.00 80.25 268 GLN A N 1
ATOM 2101 C CA . GLN A 1 268 ? 101.560 14.838 -121.031 1.00 80.25 268 GLN A CA 1
ATOM 2102 C C . GLN A 1 268 ? 101.888 16.287 -121.406 1.00 80.25 268 GLN A C 1
ATOM 2104 O O . GLN A 1 268 ? 102.512 16.531 -122.434 1.00 80.25 268 GLN A O 1
ATOM 2109 N N . ASN A 1 269 ? 101.524 17.260 -120.570 1.00 79.31 269 ASN A N 1
ATOM 2110 C CA . ASN A 1 269 ? 101.906 18.648 -120.791 1.00 79.31 269 ASN A CA 1
ATOM 2111 C C . ASN A 1 269 ? 103.421 18.792 -120.739 1.00 79.31 269 ASN A C 1
ATOM 2113 O O . ASN A 1 269 ? 103.963 19.342 -121.679 1.00 79.31 269 ASN A O 1
ATOM 2117 N N . ALA A 1 270 ? 104.106 18.241 -119.732 1.00 78.00 270 ALA A N 1
ATOM 2118 C CA . ALA A 1 270 ? 105.566 18.296 -119.636 1.00 78.00 270 ALA A CA 1
ATOM 2119 C C . ALA A 1 270 ? 106.263 17.687 -120.867 1.00 78.00 270 ALA A C 1
ATOM 2121 O O . ALA A 1 270 ? 107.238 18.244 -121.374 1.00 78.00 270 ALA A O 1
ATOM 2122 N N . THR A 1 271 ? 105.746 16.573 -121.391 1.00 77.44 271 THR A N 1
ATOM 2123 C CA . THR A 1 271 ? 106.261 15.967 -122.631 1.00 77.44 271 THR A CA 1
ATOM 2124 C C . THR A 1 271 ? 105.958 16.812 -123.871 1.00 77.44 271 THR A C 1
ATOM 2126 O O . THR A 1 271 ? 106.804 16.899 -124.763 1.00 77.44 271 THR A O 1
ATOM 2129 N N . LEU A 1 272 ? 104.800 17.478 -123.936 1.00 75.25 272 LEU A N 1
ATOM 2130 C CA . LEU A 1 272 ? 104.467 18.419 -125.009 1.00 75.25 272 LEU A CA 1
ATOM 2131 C C . LEU A 1 272 ? 105.301 19.704 -124.940 1.00 75.25 272 LEU A C 1
ATOM 2133 O O . LEU A 1 272 ? 105.805 20.118 -125.981 1.00 75.25 272 LEU A O 1
ATOM 2137 N N . THR A 1 273 ? 105.525 20.298 -123.763 1.00 74.75 273 THR A N 1
ATOM 2138 C CA . THR A 1 273 ? 106.435 21.445 -123.616 1.00 74.75 273 THR A CA 1
ATOM 2139 C C . THR A 1 273 ? 107.854 21.062 -124.005 1.00 74.75 273 THR A C 1
ATOM 2141 O O . THR A 1 273 ? 108.486 21.808 -124.742 1.00 74.75 273 THR A O 1
ATOM 2144 N N . GLY A 1 274 ? 108.328 19.871 -123.622 1.00 75.44 274 GLY A N 1
ATOM 2145 C CA . GLY A 1 274 ? 109.632 19.371 -124.067 1.00 75.44 274 GLY A CA 1
ATOM 2146 C C . GLY A 1 274 ? 109.732 19.228 -125.593 1.00 75.44 274 GLY A C 1
ATOM 2147 O O . GLY A 1 274 ? 110.752 19.575 -126.184 1.00 75.44 274 GLY A O 1
ATOM 2148 N N . ARG A 1 275 ? 108.662 18.777 -126.265 1.00 76.38 275 ARG A N 1
ATOM 2149 C CA . ARG A 1 275 ? 108.598 18.742 -127.741 1.00 76.38 275 ARG A CA 1
ATOM 2150 C C . ARG A 1 275 ? 108.574 20.138 -128.363 1.00 76.38 275 ARG A C 1
ATOM 2152 O O . ARG A 1 275 ? 109.154 20.326 -129.428 1.00 76.38 275 ARG A O 1
ATOM 2159 N N . LEU A 1 276 ? 107.916 21.093 -127.714 1.00 75.88 276 LEU A N 1
ATOM 2160 C CA . LEU A 1 276 ? 107.793 22.468 -128.190 1.00 75.88 276 LEU A CA 1
ATOM 2161 C C . LEU A 1 276 ? 109.120 23.227 -128.044 1.00 75.88 276 LEU A C 1
ATOM 2163 O O . LEU A 1 276 ? 109.557 23.842 -129.007 1.00 75.88 276 LEU A O 1
ATOM 2167 N N . GLU A 1 277 ? 109.833 23.065 -126.925 1.00 76.94 277 GLU A N 1
ATOM 2168 C CA . GLU A 1 277 ? 111.204 23.577 -126.758 1.00 76.94 277 GLU A CA 1
ATOM 2169 C C . GLU A 1 277 ? 112.175 22.981 -127.790 1.00 76.94 277 GLU A C 1
ATOM 2171 O O . GLU A 1 277 ? 113.070 23.668 -128.291 1.00 76.94 277 GLU A O 1
ATOM 2176 N N . GLN A 1 278 ? 112.012 21.699 -128.132 1.00 74.75 278 GLN A N 1
ATOM 2177 C CA . GLN A 1 278 ? 112.820 21.055 -129.167 1.00 74.75 278 GLN A CA 1
ATOM 2178 C C . GLN A 1 278 ? 112.522 21.649 -130.556 1.00 74.75 278 GLN A C 1
ATOM 2180 O O . GLN A 1 278 ? 113.449 21.976 -131.296 1.00 74.75 278 GLN A O 1
ATOM 2185 N N . ALA A 1 279 ? 111.241 21.861 -130.876 1.00 70.88 279 ALA A N 1
ATOM 2186 C CA . ALA A 1 279 ? 110.811 22.490 -132.123 1.00 70.88 279 ALA A CA 1
ATOM 2187 C C . ALA A 1 279 ? 111.246 23.965 -132.222 1.00 70.88 279 ALA A C 1
ATOM 2189 O O . ALA A 1 279 ? 111.647 24.411 -133.295 1.00 70.88 279 ALA A O 1
ATOM 2190 N N . GLU A 1 280 ? 111.232 24.715 -131.116 1.00 73.56 280 GLU A N 1
ATOM 2191 C CA . GLU A 1 280 ? 111.741 26.090 -131.066 1.00 73.56 280 GLU A CA 1
ATOM 2192 C C . GLU A 1 280 ? 113.248 26.150 -131.336 1.00 73.56 280 GLU A C 1
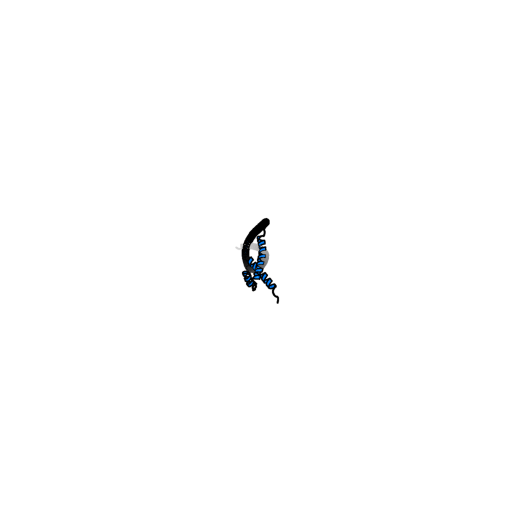ATOM 2194 O O . GLU A 1 280 ? 113.686 27.008 -132.106 1.00 73.56 280 GLU A O 1
ATOM 2199 N N . LYS A 1 281 ? 114.038 25.214 -130.787 1.00 75.00 281 LYS A N 1
ATOM 2200 C CA . LYS A 1 281 ? 115.482 25.099 -131.076 1.00 75.00 281 LYS A CA 1
ATOM 2201 C C . LYS A 1 281 ? 115.763 24.767 -132.542 1.00 75.00 281 LYS A C 1
ATOM 2203 O O . LYS A 1 281 ? 116.703 25.312 -133.127 1.00 75.00 281 LYS A O 1
ATOM 2208 N N . ASP A 1 282 ? 114.956 23.902 -133.148 1.00 72.06 282 ASP A N 1
ATOM 2209 C CA . ASP A 1 282 ? 115.087 23.557 -134.566 1.00 72.06 282 ASP A CA 1
ATOM 2210 C C . ASP A 1 282 ? 114.657 24.723 -135.478 1.00 72.06 282 ASP A C 1
ATOM 2212 O O . ASP A 1 282 ? 115.305 24.983 -136.497 1.00 72.06 282 ASP A O 1
ATOM 2216 N N . LEU A 1 283 ? 113.655 25.512 -135.071 1.00 72.19 283 LEU A N 1
ATOM 2217 C CA . LEU A 1 283 ? 113.253 26.741 -135.761 1.00 72.19 283 LEU A CA 1
ATOM 2218 C C . LEU A 1 283 ? 114.330 27.833 -135.669 1.00 72.19 283 LEU A C 1
ATOM 2220 O O . LEU A 1 283 ? 114.610 28.495 -136.668 1.00 72.19 283 LEU A O 1
ATOM 2224 N N . THR A 1 284 ? 114.985 28.000 -134.512 1.00 71.69 284 THR A N 1
ATOM 2225 C CA . THR A 1 284 ? 116.093 28.968 -134.378 1.00 71.69 284 THR A CA 1
ATOM 2226 C C . THR A 1 284 ? 117.285 28.572 -135.249 1.00 71.69 284 THR A C 1
ATOM 2228 O O . THR A 1 284 ? 117.922 29.431 -135.860 1.00 71.69 284 THR A O 1
ATOM 2231 N N . ARG A 1 285 ? 117.569 27.268 -135.375 1.00 69.00 285 ARG A N 1
ATOM 2232 C CA . ARG A 1 285 ? 118.583 26.762 -136.313 1.00 69.00 285 ARG A CA 1
ATOM 2233 C C . ARG A 1 285 ? 118.218 27.061 -137.766 1.00 69.00 285 ARG A C 1
ATOM 2235 O O . ARG A 1 285 ? 119.075 27.533 -138.507 1.00 69.00 285 ARG A O 1
ATOM 2242 N N . ALA A 1 286 ? 116.962 26.855 -138.161 1.00 64.12 286 ALA A N 1
ATOM 2243 C CA . ALA A 1 286 ? 116.490 27.170 -139.511 1.00 64.12 286 ALA A CA 1
ATOM 2244 C C . ALA A 1 286 ? 116.511 28.683 -139.812 1.00 64.12 286 ALA A C 1
ATOM 2246 O O . ALA A 1 286 ? 116.887 29.089 -140.911 1.00 64.12 286 ALA A O 1
ATOM 2247 N N . GLN A 1 287 ? 116.174 29.531 -138.834 1.00 65.94 287 GLN A N 1
ATOM 2248 C CA . GLN A 1 287 ? 116.238 30.989 -138.985 1.00 65.94 287 GLN A CA 1
ATOM 2249 C C . GLN A 1 287 ? 117.670 31.500 -139.187 1.00 65.94 287 GLN A C 1
ATOM 2251 O O . GLN A 1 287 ? 117.882 32.374 -140.027 1.00 65.94 287 GLN A O 1
ATOM 2256 N N . ASN A 1 288 ? 118.663 30.929 -138.500 1.00 65.38 288 ASN A N 1
ATOM 2257 C CA . ASN A 1 288 ? 120.062 31.325 -138.690 1.00 65.38 288 ASN A CA 1
ATOM 2258 C C . ASN A 1 288 ? 120.581 30.990 -140.101 1.00 65.38 288 ASN A C 1
ATOM 2260 O O . ASN A 1 288 ? 121.279 31.808 -140.698 1.00 65.38 288 ASN A O 1
ATOM 2264 N N . VAL A 1 289 ? 120.154 29.860 -140.680 1.00 66.75 289 VAL A N 1
ATOM 2265 C CA . VAL A 1 289 ? 120.497 29.470 -142.063 1.00 66.75 289 VAL A CA 1
ATOM 2266 C C . VAL A 1 289 ? 119.884 30.431 -143.097 1.00 66.75 289 VAL A C 1
ATOM 2268 O O . VAL A 1 289 ? 120.535 30.791 -144.077 1.00 66.75 289 VAL A O 1
ATOM 2271 N N . ILE A 1 290 ? 118.658 30.916 -142.869 1.00 62.22 290 ILE A N 1
ATOM 2272 C CA . ILE A 1 290 ? 117.985 31.875 -143.768 1.00 62.22 290 ILE A CA 1
ATOM 2273 C C . ILE A 1 290 ? 118.618 33.277 -143.691 1.00 62.22 290 ILE A C 1
ATOM 2275 O O . ILE A 1 290 ? 118.675 33.993 -144.696 1.00 62.22 290 ILE A O 1
ATOM 2279 N N . ILE A 1 291 ? 119.114 33.690 -142.521 1.00 66.56 291 ILE A N 1
ATOM 2280 C CA . ILE A 1 291 ? 119.824 34.971 -142.365 1.00 66.56 291 ILE A CA 1
ATOM 2281 C C . ILE A 1 291 ? 121.162 34.953 -143.124 1.00 66.56 291 ILE A C 1
ATOM 2283 O O . ILE A 1 291 ? 121.517 35.958 -143.744 1.00 66.56 291 ILE A O 1
ATOM 2287 N N . GLU A 1 292 ? 121.877 33.825 -143.139 1.00 60.41 292 GLU A N 1
ATOM 2288 C CA . GLU A 1 292 ? 123.106 33.671 -143.931 1.00 60.41 292 GLU A CA 1
ATOM 2289 C C . GLU A 1 292 ? 122.831 33.696 -145.443 1.00 60.41 292 GLU A C 1
ATOM 2291 O O . GLU A 1 292 ? 123.486 34.447 -146.166 1.00 60.41 292 GLU A O 1
ATOM 2296 N N . GLN A 1 293 ? 121.787 33.008 -145.919 1.00 60.88 293 GLN A N 1
ATOM 2297 C CA . GLN A 1 293 ? 121.421 32.998 -147.346 1.00 60.88 293 GLN A CA 1
ATOM 2298 C C . GLN A 1 293 ? 120.960 34.370 -147.875 1.00 60.88 293 GLN A C 1
ATOM 2300 O O . GLN A 1 293 ? 121.246 34.735 -149.018 1.00 60.88 293 GLN A O 1
ATOM 2305 N N . ASN A 1 294 ? 120.290 35.180 -147.049 1.00 60.28 294 ASN A N 1
ATOM 2306 C CA . ASN A 1 294 ? 119.870 36.529 -147.448 1.00 60.28 294 ASN A CA 1
ATOM 2307 C C . ASN A 1 294 ? 121.026 37.544 -147.483 1.00 60.28 294 ASN A C 1
ATOM 2309 O O . ASN A 1 294 ? 120.967 38.503 -148.257 1.00 60.28 294 ASN A O 1
ATOM 2313 N N . ARG A 1 295 ? 122.100 37.334 -146.706 1.00 61.28 295 ARG A N 1
ATOM 2314 C CA . ARG A 1 295 ? 123.325 38.145 -146.824 1.00 61.28 295 ARG A CA 1
ATOM 2315 C C . ARG A 1 295 ? 124.055 37.887 -148.144 1.00 61.28 295 ARG A C 1
ATOM 2317 O O . ARG A 1 295 ? 124.567 38.836 -148.734 1.00 61.28 295 ARG A O 1
ATOM 2324 N N . GLU A 1 296 ? 124.045 36.653 -148.643 1.00 59.91 296 GLU A N 1
ATOM 2325 C CA . GLU A 1 296 ? 124.674 36.300 -149.925 1.00 59.91 296 GLU A CA 1
ATOM 2326 C C . GLU A 1 296 ? 123.892 36.832 -151.141 1.00 59.91 296 GLU A C 1
ATOM 2328 O O . GLU A 1 296 ? 124.493 37.304 -152.107 1.00 59.91 296 GLU A O 1
ATOM 2333 N N . LEU A 1 297 ? 122.555 36.870 -151.079 1.00 59.31 297 LEU A N 1
ATOM 2334 C CA . LEU A 1 297 ? 121.711 37.387 -152.169 1.00 59.31 297 LEU A CA 1
ATOM 2335 C C . LEU A 1 297 ? 121.755 38.920 -152.323 1.00 59.31 297 LEU A C 1
ATOM 2337 O O . LEU A 1 297 ? 121.621 39.431 -153.439 1.00 59.31 297 LEU A O 1
ATOM 2341 N N . ALA A 1 298 ? 121.988 39.671 -151.241 1.00 59.38 298 ALA A N 1
ATOM 2342 C CA . ALA A 1 298 ? 122.114 41.131 -151.300 1.00 59.38 298 ALA A CA 1
ATOM 2343 C C . ALA A 1 298 ? 123.440 41.595 -151.940 1.00 59.38 298 ALA A C 1
ATOM 2345 O O . ALA A 1 298 ? 123.469 42.625 -152.613 1.00 59.38 298 ALA A O 1
ATOM 2346 N N . ALA A 1 299 ? 124.518 40.811 -151.814 1.00 59.00 299 ALA A N 1
ATOM 2347 C CA . ALA A 1 299 ? 125.815 41.114 -152.427 1.00 59.00 299 ALA A CA 1
ATOM 2348 C C . ALA A 1 299 ? 125.832 40.924 -153.960 1.00 59.00 299 ALA A C 1
ATOM 2350 O O . ALA A 1 299 ? 126.680 41.497 -154.645 1.00 59.00 299 ALA A O 1
ATOM 2351 N N . ILE A 1 300 ? 124.882 40.160 -154.516 1.00 59.56 300 ILE A N 1
ATOM 2352 C CA . ILE A 1 300 ? 124.793 39.864 -155.957 1.00 59.56 300 ILE A CA 1
ATOM 2353 C C . ILE A 1 300 ? 123.949 40.908 -156.714 1.00 59.56 300 ILE A C 1
ATOM 2355 O O . ILE A 1 300 ? 124.205 41.161 -157.890 1.00 59.56 300 ILE A O 1
ATOM 2359 N N . ARG A 1 301 ? 123.005 41.599 -156.056 1.00 58.75 301 ARG A N 1
ATOM 2360 C CA . ARG A 1 301 ? 122.184 42.656 -156.692 1.00 58.75 301 ARG A CA 1
ATOM 2361 C C . ARG A 1 301 ? 122.893 44.007 -156.878 1.00 58.75 301 ARG A C 1
ATOM 2363 O O . ARG A 1 301 ? 122.398 44.828 -157.634 1.00 58.75 301 ARG A O 1
ATOM 2370 N N . ALA A 1 302 ? 124.062 44.227 -156.273 1.00 58.44 302 ALA A N 1
ATOM 2371 C CA . ALA A 1 302 ? 124.828 45.479 -156.377 1.00 58.44 302 ALA A CA 1
ATOM 2372 C C . ALA A 1 302 ? 125.843 45.525 -157.549 1.00 58.44 302 ALA A C 1
ATOM 2374 O O . ALA A 1 302 ? 126.758 46.342 -157.536 1.00 58.44 302 ALA A O 1
ATOM 2375 N N . LYS A 1 303 ? 125.734 44.630 -158.544 1.00 55.38 303 LYS A N 1
ATOM 2376 C CA . LYS A 1 303 ? 126.677 44.536 -159.682 1.00 55.38 303 LYS A CA 1
ATOM 2377 C C . LYS A 1 303 ? 126.039 44.654 -161.078 1.00 55.38 303 LYS A C 1
ATOM 2379 O O . LYS A 1 303 ? 126.717 44.348 -162.056 1.00 55.38 303 LYS A O 1
ATOM 2384 N N . GLN A 1 304 ? 124.778 45.086 -161.198 1.00 53.78 304 GLN A N 1
ATOM 2385 C CA . GLN A 1 304 ? 124.101 45.220 -162.503 1.00 53.78 304 GLN A CA 1
ATOM 2386 C C . GLN A 1 304 ? 123.282 46.505 -162.732 1.00 53.78 304 GLN A C 1
ATOM 2388 O O . GLN A 1 304 ? 122.450 46.515 -163.628 1.00 53.78 304 GLN A O 1
ATOM 2393 N N . GLU A 1 305 ? 123.584 47.597 -162.030 1.00 45.75 305 GLU A N 1
ATOM 2394 C CA . GLU A 1 305 ? 123.302 48.993 -162.430 1.00 45.75 305 GLU A CA 1
ATOM 2395 C C . GLU A 1 305 ? 124.319 49.910 -161.733 1.00 45.75 305 GLU A C 1
ATOM 2397 O O . GLU A 1 305 ? 124.737 50.912 -162.354 1.00 45.75 305 GLU A O 1
#

Solvent-accessible surface area (backbone atoms only — not comparable to full-atom values): 16481 Å² total; per-residue (Å²): 136,93,80,60,74,62,58,55,53,52,52,52,52,50,54,50,53,50,40,52,52,37,44,77,70,76,43,82,72,42,68,70,56,49,50,52,51,42,31,73,76,68,73,43,84,76,57,70,64,62,50,49,55,50,49,54,52,45,50,56,55,48,47,51,54,50,49,52,61,72,67,45,77,74,80,55,65,71,56,55,54,48,52,51,50,51,48,52,52,52,51,50,50,52,51,52,51,51,52,50,51,50,51,50,52,50,51,51,50,54,50,51,49,51,53,49,53,52,51,50,53,52,50,52,50,53,52,52,51,50,54,51,51,52,53,50,52,52,50,52,50,51,52,49,50,53,50,50,52,49,51,53,50,52,51,51,50,50,52,50,52,52,51,50,49,53,51,50,52,52,49,51,52,52,49,51,53,52,52,52,50,50,51,52,50,50,52,52,51,51,52,51,50,53,49,51,50,51,51,50,50,53,50,52,53,49,53,52,52,52,51,53,49,53,50,51,53,50,50,52,49,51,51,51,50,53,50,52,50,52,52,49,51,51,52,49,52,49,52,49,49,53,49,53,49,49,55,50,50,52,49,50,50,49,52,51,49,52,51,52,49,49,52,51,50,50,52,50,46,54,54,48,52,53,52,48,57,51,50,51,52,53,49,53,55,53,50,54,56,53,57,56,54,53,57,58,56,59,68,62,68,78,77,80,129

Sequence (305 aa):
MSIEPEKKGRTRALVREIAERILKGGQNPTQMMIRKMVLEEAGITPSPNLVSDELNRFWVEIGKTLSNRQNRPAVPDQIAVMIEKIWDTALAEAGNALASERAAASLEADNARSAAEEAAAIANRSQADLKRAAKEIDHLKGLLEEVRTKVASLTAENAYLAQEKQRLESWVGQQDVAHQAELARITAAHTAEIKRLADAHATEVNTLREEIGKQSEAWDGARKHLMLESDRVRESMRRDIERITRERDDSRQMESQIRIQRSAVQEQNATLTGRLEQAEKDLTRAQNVIIEQNRELAAIRAKQE

Foldseek 3Di:
DDDDPPVLVVLLVQLLVVCVVCVVVVHHDDLVVSQVVCCVPPVDRDDSVSSVVSSVVSCVVVVVVVVCVVPPPDDPVVVVVVVVVVVVVVVVVVVVVVVVVVVVVVVVVVVVVVVVVVVVVVVVVVVVVVVVVVVVVVVVVVVVVVVVVVVVVVVVVVVVVVVVVVVVVVVVVVVVVVVVVVVVVVVVVVVVVVVVVVVVVVVVVVVVVVVVVVVVVVVVVVVVVVVVVVVVVVVVVVVVVVVVVVVVVVVVVVVVVVVVVVVVVVVVVVVVVVVVVVVVVVVVVVVVVVVVVVVVVVVVVVPDD

InterPro domains:
  IPR021104 KfrA, N-terminal DNA-binding domain [PF11740] (11-128)

Radius of gyration: 113.25 Å; Cα contacts (8 Å, |Δi|>4): 45; chains: 1; bounding box: 222×101×274 Å

Mean predicted aligned error: 18.72 Å